Protein AF-V2X0F5-F1 (afdb_monomer)

Solvent-accessible surface area (backbone atoms only — not comparable to full-atom values): 14013 Å² total; per-residue (Å²): 132,89,82,79,80,84,74,60,67,65,62,55,52,53,53,52,52,51,52,51,51,52,56,51,52,52,54,48,54,54,48,59,67,66,72,70,66,72,75,84,68,57,81,61,41,66,62,51,49,65,71,45,62,64,47,48,68,58,19,68,78,31,63,41,94,57,65,81,76,71,72,79,54,55,86,42,42,48,35,38,31,36,35,25,38,98,89,42,72,75,34,66,30,32,37,33,31,48,40,90,85,67,45,42,37,34,33,31,42,78,34,52,39,22,37,43,53,72,66,52,46,51,53,52,52,46,54,47,36,54,57,52,67,36,80,87,57,75,57,81,43,76,47,42,45,55,63,85,86,67,72,92,55,42,32,40,37,38,40,28,48,32,95,93,47,70,38,36,43,32,31,32,43,80,49,95,81,63,44,46,33,70,59,69,56,98,82,36,56,40,60,54,64,62,59,51,50,51,54,50,59,56,49,49,33,45,67,63,35,90,74,38,80,54,47,71,58,44,72,73,51,70,45,67,50,46,50,58,53,44,49,47,75,35,70,88,61,68,58,95,62,82,84,114

Radius of gyration: 25.1 Å; Cα contacts (8 Å, |Δi|>4): 325; chains: 1; bounding box: 66×39×86 Å

Structure (mmCIF, N/CA/C/O backbone):
data_AF-V2X0F5-F1
#
_entry.id   AF-V2X0F5-F1
#
loop_
_atom_site.group_PDB
_atom_site.id
_atom_site.type_symbol
_atom_site.label_atom_id
_atom_site.label_alt_id
_atom_site.label_comp_id
_atom_site.label_asym_id
_atom_site.label_entity_id
_atom_site.label_seq_id
_atom_site.pdbx_PDB_ins_code
_atom_site.Cartn_x
_atom_site.Cartn_y
_atom_site.Cartn_z
_atom_site.occupancy
_atom_site.B_iso_or_equiv
_atom_site.auth_seq_id
_atom_site.auth_comp_id
_atom_site.auth_asym_id
_atom_site.auth_atom_id
_atom_site.pdbx_PDB_model_num
ATOM 1 N N . MET A 1 1 ? -46.420 21.627 64.011 1.00 46.12 1 MET A N 1
ATOM 2 C CA . MET A 1 1 ? -46.185 20.184 63.782 1.00 46.12 1 MET A CA 1
ATOM 3 C C . MET A 1 1 ? -45.993 19.981 62.287 1.00 46.12 1 MET A C 1
ATOM 5 O O . MET A 1 1 ? -46.883 20.393 61.551 1.00 46.12 1 MET A O 1
ATOM 9 N N . PRO A 1 2 ? -44.844 19.470 61.815 1.00 45.41 2 PRO A N 1
ATOM 10 C CA . PRO A 1 2 ? -44.635 19.246 60.390 1.00 45.41 2 PRO A CA 1
ATOM 11 C C . PRO A 1 2 ? -45.434 18.020 59.933 1.00 45.41 2 PRO A C 1
ATOM 13 O O . PRO A 1 2 ? -45.355 16.952 60.538 1.00 45.41 2 PRO A O 1
ATOM 16 N N . VAL A 1 3 ? -46.230 18.199 58.881 1.00 53.19 3 VAL A N 1
ATOM 17 C CA . VAL A 1 3 ? -46.978 17.130 58.213 1.00 53.19 3 VAL A CA 1
ATOM 18 C C . VAL A 1 3 ? -46.015 16.432 57.261 1.00 53.19 3 VAL A C 1
ATOM 20 O O . VAL A 1 3 ? -45.546 17.042 56.303 1.00 53.19 3 VAL A O 1
ATOM 23 N N . ILE A 1 4 ? -45.687 15.173 57.544 1.00 55.38 4 ILE A N 1
ATOM 24 C CA . ILE A 1 4 ? -44.892 14.340 56.640 1.00 55.38 4 ILE A CA 1
ATOM 25 C C . ILE A 1 4 ? -45.843 13.829 55.547 1.00 55.38 4 ILE A C 1
ATOM 27 O O . ILE A 1 4 ? -46.823 13.158 55.878 1.00 55.38 4 ILE A O 1
ATOM 31 N N . PRO A 1 5 ? -45.614 14.147 54.262 1.00 63.03 5 PRO A N 1
ATOM 32 C CA . PRO A 1 5 ? -46.453 13.639 53.189 1.00 63.03 5 PRO A CA 1
ATOM 33 C C . PRO A 1 5 ? -46.241 12.130 53.025 1.00 63.03 5 PRO A C 1
ATOM 35 O O . PRO A 1 5 ? -45.111 11.648 52.949 1.00 63.03 5 PRO A O 1
ATOM 38 N N . ASN A 1 6 ? -47.349 11.389 52.957 1.00 64.00 6 ASN A N 1
ATOM 39 C CA . ASN A 1 6 ? -47.357 9.965 52.637 1.00 64.00 6 ASN A CA 1
ATOM 40 C C . ASN A 1 6 ? -46.815 9.770 51.214 1.00 64.00 6 ASN A C 1
ATOM 42 O O . ASN A 1 6 ? -47.509 10.028 50.230 1.00 64.00 6 ASN A O 1
ATOM 46 N N . LEU A 1 7 ? -45.563 9.326 51.104 1.00 59.78 7 LEU A N 1
ATOM 47 C CA . LEU A 1 7 ? -44.988 8.892 49.837 1.00 59.78 7 LEU A CA 1
ATOM 48 C C . LEU A 1 7 ? -45.723 7.639 49.361 1.00 59.78 7 LEU A C 1
ATOM 50 O O . LEU A 1 7 ? -45.783 6.632 50.064 1.00 59.78 7 LEU A O 1
ATOM 54 N N . ASN A 1 8 ? -46.290 7.718 48.157 1.00 76.38 8 ASN A N 1
ATOM 55 C CA . ASN A 1 8 ? -46.997 6.612 47.528 1.00 76.38 8 ASN A CA 1
ATOM 56 C C . ASN A 1 8 ? -46.014 5.444 47.292 1.00 76.38 8 ASN A C 1
ATOM 58 O O . ASN A 1 8 ? -45.093 5.587 46.479 1.00 76.38 8 ASN A O 1
ATOM 62 N N . PRO A 1 9 ? -46.200 4.286 47.952 1.00 73.56 9 PRO A N 1
ATOM 63 C CA . PRO A 1 9 ? -45.276 3.156 47.860 1.00 73.56 9 PRO A CA 1
ATOM 64 C C . PRO A 1 9 ? -45.148 2.604 46.433 1.00 73.56 9 PRO A C 1
ATOM 66 O O . PRO A 1 9 ? -44.119 2.023 46.092 1.00 73.56 9 PRO A O 1
ATOM 69 N N . GLN A 1 10 ? -46.139 2.836 45.563 1.00 73.50 10 GLN A N 1
ATOM 70 C CA . GLN A 1 10 ? -46.069 2.428 44.159 1.00 73.50 10 GLN A CA 1
ATOM 71 C C . GLN A 1 10 ? -45.020 3.226 43.372 1.00 73.50 10 GLN A C 1
ATOM 73 O O . GLN A 1 10 ? -44.272 2.639 42.595 1.00 73.50 10 GLN A O 1
ATOM 78 N N . LEU A 1 11 ? -44.895 4.539 43.610 1.00 70.94 11 LEU A N 1
ATOM 79 C CA . LEU A 1 11 ? -43.888 5.378 42.938 1.00 70.94 11 LEU A CA 1
ATOM 80 C C . LEU A 1 11 ? -42.460 4.976 43.329 1.00 70.94 11 LEU A C 1
ATOM 82 O O . LEU A 1 11 ? -41.559 4.997 42.491 1.00 70.94 11 LEU A O 1
ATOM 86 N N . PHE A 1 12 ? -42.268 4.543 44.577 1.00 72.50 12 PHE A N 1
ATOM 87 C CA . PHE A 1 12 ? -40.976 4.049 45.052 1.00 72.50 12 PHE A CA 1
ATOM 88 C C . PHE A 1 12 ? -40.578 2.737 44.358 1.00 72.50 12 PHE A C 1
ATOM 90 O O . PHE A 1 12 ? -39.423 2.564 43.970 1.00 72.50 12 PHE A O 1
ATOM 97 N N . LEU A 1 13 ? -41.543 1.838 44.135 1.00 73.50 13 LEU A N 1
ATOM 98 C CA . LEU A 1 13 ? -41.310 0.560 43.460 1.00 73.50 13 LEU A CA 1
ATOM 99 C C . LEU A 1 13 ? -40.921 0.746 41.980 1.00 73.50 13 LEU A C 1
ATOM 101 O O . LEU A 1 13 ? -39.993 0.095 41.501 1.00 73.50 13 LEU A O 1
ATOM 105 N N . PHE A 1 14 ? -41.584 1.665 41.267 1.00 71.25 14 PHE A N 1
ATOM 106 C CA . PHE A 1 14 ? -41.267 1.974 39.865 1.00 71.25 14 PHE A CA 1
ATOM 107 C C . PHE A 1 14 ? -39.883 2.611 39.695 1.00 71.25 14 PHE A C 1
ATOM 109 O O . PHE A 1 14 ? -39.157 2.265 38.757 1.00 71.25 14 PHE A O 1
ATOM 116 N N . ALA A 1 15 ? -39.487 3.501 40.610 1.00 70.81 15 ALA A N 1
ATOM 117 C CA . ALA A 1 15 ? -38.152 4.093 40.599 1.00 70.81 15 ALA A CA 1
ATOM 118 C C . ALA A 1 15 ? -37.065 3.027 40.819 1.00 70.81 15 ALA A C 1
ATOM 120 O O . ALA A 1 15 ? -36.072 2.998 40.092 1.00 70.81 15 ALA A O 1
ATOM 121 N N . LEU A 1 16 ? -37.284 2.097 41.756 1.00 72.31 16 LEU A N 1
ATOM 122 C CA . LEU A 1 16 ? -36.335 1.021 42.049 1.00 72.31 16 LEU A CA 1
ATOM 123 C C . LEU A 1 16 ? -36.177 0.044 40.869 1.00 72.31 16 LEU A C 1
ATOM 125 O O . LEU A 1 16 ? -35.058 -0.328 40.518 1.00 72.31 16 LEU A O 1
ATOM 129 N N . LEU A 1 17 ? -37.286 -0.334 40.221 1.00 71.75 17 LEU A N 1
ATOM 130 C CA . LEU A 1 17 ? -37.271 -1.203 39.038 1.00 71.75 17 LEU A CA 1
ATOM 131 C C . LEU A 1 17 ? -36.574 -0.542 37.841 1.00 71.75 17 LEU A C 1
ATOM 133 O O . LEU A 1 17 ? -35.832 -1.213 37.128 1.00 71.75 17 LEU A O 1
ATOM 137 N N . SER A 1 18 ? -36.748 0.770 37.652 1.00 64.12 18 SER A N 1
ATOM 138 C CA . SER A 1 18 ? -36.079 1.523 36.580 1.00 64.12 18 SER A CA 1
ATOM 139 C C . SER A 1 18 ? -34.564 1.608 36.794 1.00 64.12 18 SER A C 1
ATOM 141 O O . SER A 1 18 ? -33.797 1.432 35.850 1.00 64.12 18 SER A O 1
ATOM 143 N N . ILE A 1 19 ? -34.124 1.803 38.043 1.00 70.06 19 ILE A N 1
ATOM 144 C CA . ILE A 1 19 ? -32.701 1.803 38.413 1.00 70.06 19 ILE A CA 1
ATOM 145 C C . ILE A 1 19 ? -32.085 0.413 38.191 1.00 70.06 19 ILE A C 1
ATOM 147 O O . ILE A 1 19 ? -31.011 0.308 37.604 1.00 70.06 19 ILE A O 1
ATOM 151 N N . LEU A 1 20 ? -32.776 -0.661 38.588 1.00 65.81 20 LEU A N 1
ATOM 152 C CA . LEU A 1 20 ? -32.316 -2.038 38.365 1.00 65.81 20 LEU A CA 1
ATOM 153 C C . LEU A 1 20 ? -32.272 -2.410 36.876 1.00 65.81 20 LEU A C 1
ATOM 155 O O . LEU A 1 20 ? -31.335 -3.084 36.451 1.00 65.81 20 LEU A O 1
ATOM 159 N N . ALA A 1 21 ? -33.239 -1.957 36.073 1.00 63.78 21 ALA A N 1
ATOM 160 C CA . ALA A 1 21 ? -33.232 -2.157 34.625 1.00 63.78 21 ALA A CA 1
ATOM 161 C C . ALA A 1 21 ? -32.064 -1.414 33.958 1.00 63.78 21 ALA A C 1
ATOM 163 O O . ALA A 1 21 ? -31.363 -2.009 33.145 1.00 63.78 21 ALA A O 1
ATOM 164 N N . ALA A 1 22 ? -31.798 -0.164 34.353 1.00 60.97 22 ALA A N 1
ATOM 165 C CA . ALA A 1 22 ? -30.659 0.609 33.859 1.00 60.97 22 ALA A CA 1
ATOM 166 C C . ALA A 1 22 ? -29.312 -0.032 34.245 1.00 60.97 22 ALA A C 1
ATOM 168 O O . ALA A 1 22 ? -28.440 -0.167 33.392 1.00 60.97 22 ALA A O 1
ATOM 169 N N . LEU A 1 23 ? -29.175 -0.505 35.491 1.00 57.62 23 LEU A N 1
ATOM 170 C CA . LEU A 1 23 ? -27.986 -1.222 35.974 1.00 57.62 23 LEU A CA 1
ATOM 171 C C . LEU A 1 23 ? -27.757 -2.550 35.241 1.00 57.62 23 LEU A C 1
ATOM 173 O O . LEU A 1 23 ? -26.619 -2.900 34.954 1.00 57.62 23 LEU A O 1
ATOM 177 N N . ARG A 1 24 ? -28.820 -3.293 34.908 1.00 57.03 24 ARG A N 1
ATOM 178 C CA . ARG A 1 24 ? -28.708 -4.514 34.091 1.00 57.03 24 ARG A CA 1
ATOM 179 C C . ARG A 1 24 ? -28.329 -4.188 32.646 1.00 57.03 24 ARG A C 1
ATOM 181 O O . ARG A 1 24 ? -27.545 -4.924 32.057 1.00 57.03 24 ARG A O 1
ATOM 188 N N . PHE A 1 25 ? -28.851 -3.098 32.084 1.00 53.53 25 PHE A N 1
ATOM 189 C CA . PHE A 1 25 ? -28.573 -2.703 30.703 1.00 53.53 25 PHE A CA 1
ATOM 190 C C . PHE A 1 25 ? -27.117 -2.257 30.509 1.00 53.53 25 PHE A C 1
ATOM 192 O O . PHE A 1 25 ? -26.492 -2.643 29.523 1.00 53.53 25 PHE A O 1
ATOM 199 N N . THR A 1 26 ? -26.540 -1.519 31.464 1.00 52.56 26 THR A N 1
ATOM 200 C CA . THR A 1 26 ? -25.122 -1.121 31.409 1.00 52.56 26 THR A CA 1
ATOM 201 C C . THR A 1 26 ? -24.182 -2.311 31.593 1.00 52.56 26 THR A C 1
ATOM 203 O O . THR A 1 26 ? -23.232 -2.456 30.828 1.00 52.56 26 THR A O 1
ATOM 206 N N . GLN A 1 27 ? -24.486 -3.223 32.524 1.00 51.31 27 GLN A N 1
ATOM 207 C CA . GLN A 1 27 ? -23.661 -4.411 32.771 1.00 51.31 27 GLN A CA 1
ATOM 208 C C . GLN A 1 27 ? -23.641 -5.377 31.576 1.00 51.31 27 GLN A C 1
ATOM 210 O O . GLN A 1 27 ? -22.617 -5.991 31.285 1.00 51.31 27 GLN A O 1
ATOM 215 N N . ILE A 1 28 ? -24.763 -5.495 30.856 1.00 52.09 28 ILE A N 1
ATOM 216 C CA . ILE A 1 28 ? -24.852 -6.304 29.634 1.00 52.09 28 ILE A CA 1
ATOM 217 C C . ILE A 1 28 ? -24.075 -5.632 28.492 1.00 52.09 28 ILE A C 1
ATOM 219 O O . ILE A 1 28 ? -23.376 -6.322 27.759 1.00 52.09 28 ILE A O 1
ATOM 223 N N . HIS A 1 29 ? -24.115 -4.303 28.361 1.00 48.84 29 HIS A N 1
ATOM 224 C CA . HIS A 1 29 ? -23.377 -3.601 27.307 1.00 48.84 29 HIS A CA 1
ATOM 225 C C . HIS A 1 29 ? -21.851 -3.638 27.515 1.00 48.84 29 HIS A C 1
ATOM 227 O O . HIS A 1 29 ? -21.102 -3.750 26.544 1.00 48.84 29 HIS A O 1
ATOM 233 N N . GLU A 1 30 ? -21.385 -3.605 28.768 1.00 49.69 30 GLU A N 1
ATOM 234 C CA . GLU A 1 30 ? -19.966 -3.801 29.096 1.00 49.69 30 GLU A CA 1
ATOM 235 C C . GLU A 1 30 ? -19.525 -5.253 28.882 1.00 49.69 30 GLU A C 1
ATOM 237 O O . GLU A 1 30 ? -18.456 -5.487 28.316 1.00 49.69 30 GLU A O 1
ATOM 242 N N . ALA A 1 31 ? -20.366 -6.231 29.240 1.00 48.12 31 ALA A N 1
ATOM 243 C CA . ALA A 1 31 ? -20.082 -7.645 29.008 1.00 48.12 31 ALA A CA 1
ATOM 244 C C . ALA A 1 31 ? -20.045 -7.989 27.506 1.00 48.12 31 ALA A C 1
ATOM 246 O O . ALA A 1 31 ? -19.100 -8.619 27.037 1.00 48.12 31 ALA A O 1
ATOM 247 N N . PHE A 1 32 ? -21.007 -7.531 26.700 1.00 48.41 32 PHE A N 1
ATOM 248 C CA . PHE A 1 32 ? -20.970 -7.775 25.251 1.00 48.41 32 PHE A CA 1
ATOM 249 C C . PHE A 1 32 ? -19.785 -7.081 24.562 1.00 48.41 32 PHE A C 1
ATOM 251 O O . PHE A 1 32 ? -19.259 -7.618 23.589 1.00 48.41 32 PHE A O 1
ATOM 258 N N . GLY A 1 33 ? -19.315 -5.945 25.090 1.00 46.38 33 GLY A N 1
ATOM 259 C CA . GLY A 1 33 ? -18.101 -5.282 24.607 1.00 46.38 33 GLY A CA 1
ATOM 260 C C . GLY A 1 33 ? -16.802 -6.030 24.933 1.00 46.38 33 GLY A C 1
ATOM 261 O O . GLY A 1 33 ? -15.846 -5.932 24.172 1.00 46.38 33 GLY A O 1
ATOM 262 N N . THR A 1 34 ? -16.761 -6.803 26.024 1.00 46.53 34 THR A N 1
ATOM 263 C CA . THR A 1 34 ? -15.553 -7.535 26.457 1.00 46.53 34 THR A CA 1
ATOM 264 C C . THR A 1 34 ? -15.488 -8.982 25.968 1.00 46.53 34 THR A C 1
ATOM 266 O O . THR A 1 34 ? -14.388 -9.506 25.817 1.00 46.53 34 THR A O 1
ATOM 269 N N . TYR A 1 35 ? -16.621 -9.632 25.681 1.00 45.69 35 TYR A N 1
ATOM 270 C CA . TYR A 1 35 ? -16.643 -11.067 25.353 1.00 45.69 35 TYR A CA 1
ATOM 271 C C . TYR A 1 35 ? -16.718 -11.414 23.857 1.00 45.69 35 TYR A C 1
ATOM 273 O O . TYR A 1 35 ? -16.644 -12.597 23.535 1.00 45.69 35 TYR A O 1
ATOM 281 N N . PHE A 1 36 ? -16.837 -10.446 22.936 1.00 45.16 36 PHE A N 1
ATOM 282 C CA . PHE A 1 36 ? -16.972 -10.751 21.496 1.00 45.16 36 PHE A CA 1
ATOM 283 C C . PHE A 1 36 ? -15.812 -10.312 20.597 1.00 45.16 36 PHE A C 1
ATOM 285 O O . PHE A 1 36 ? -15.845 -10.553 19.394 1.00 45.16 36 PHE A O 1
ATOM 292 N N . LEU A 1 37 ? -14.750 -9.744 21.162 1.00 43.75 37 LEU A N 1
ATOM 293 C CA . LEU A 1 37 ? -13.499 -9.526 20.439 1.00 43.75 37 LEU A CA 1
ATOM 294 C C . LEU A 1 37 ? -12.426 -10.408 21.059 1.00 43.75 37 LEU A C 1
ATOM 296 O O . LEU A 1 37 ? -11.413 -9.934 21.564 1.00 43.75 37 LEU A O 1
ATOM 300 N N . SER A 1 38 ? -12.655 -11.724 21.018 1.00 40.84 38 SER A N 1
ATOM 301 C CA . SER A 1 38 ? -11.510 -12.616 20.898 1.00 40.84 38 SER A CA 1
ATOM 302 C C . SER A 1 38 ? -10.757 -12.140 19.668 1.00 40.84 38 SER A C 1
ATOM 304 O O . SER A 1 38 ? -11.270 -12.213 18.553 1.00 40.84 38 SER A O 1
ATOM 306 N N . THR A 1 39 ? -9.593 -11.557 19.925 1.00 49.62 39 THR A N 1
ATOM 307 C CA . THR A 1 39 ? -8.512 -11.335 18.986 1.00 49.62 39 THR A CA 1
ATOM 308 C C . THR A 1 39 ? -8.487 -12.487 17.990 1.00 49.62 39 THR A C 1
ATOM 310 O O . THR A 1 39 ? -7.928 -13.551 18.241 1.00 49.62 39 THR A O 1
ATOM 313 N N . LEU A 1 40 ? -9.098 -12.279 16.824 1.00 46.78 40 LEU A N 1
ATOM 314 C CA . LEU A 1 40 ? -8.796 -13.033 15.615 1.00 46.78 40 LEU A CA 1
ATOM 315 C C . LEU A 1 40 ? -7.410 -12.557 15.148 1.00 46.78 40 LEU A C 1
ATOM 317 O O . LEU A 1 40 ? -7.222 -12.019 14.062 1.00 46.78 40 LEU A O 1
ATOM 321 N N . GLU A 1 41 ? -6.428 -12.696 16.038 1.00 53.16 41 GLU A N 1
ATOM 322 C CA . GLU A 1 41 ? -5.015 -12.628 15.733 1.00 53.16 41 GLU A CA 1
ATOM 323 C C . GLU A 1 41 ? -4.745 -13.877 14.918 1.00 53.16 41 GLU A C 1
ATOM 325 O O . GLU A 1 41 ? -4.636 -14.983 15.441 1.00 53.16 41 GLU A O 1
ATOM 330 N N . LEU A 1 42 ? -4.735 -13.723 13.598 1.00 52.84 42 LEU A N 1
ATOM 331 C CA . LEU A 1 42 ? -4.257 -14.769 12.719 1.00 52.84 42 LEU A CA 1
ATOM 332 C C . LEU A 1 42 ? -2.778 -14.993 13.081 1.00 52.84 42 LEU A C 1
ATOM 334 O O . LEU A 1 42 ? -1.959 -14.139 12.733 1.00 52.84 42 LEU A O 1
ATOM 338 N N . PRO A 1 43 ? -2.378 -16.136 13.682 1.00 50.59 43 PRO A N 1
ATOM 339 C CA . PRO A 1 43 ? -0.969 -16.412 14.000 1.00 50.59 43 PRO A CA 1
ATOM 340 C C . PRO A 1 43 ? -0.069 -16.405 12.750 1.00 50.59 43 PRO A C 1
ATOM 342 O O . PRO A 1 43 ? 1.154 -16.370 12.834 1.00 50.59 43 PRO A O 1
ATOM 345 N N . ARG A 1 44 ? -0.684 -16.403 11.562 1.00 55.22 44 ARG A N 1
ATOM 346 C CA . ARG A 1 44 ? -0.045 -16.257 10.258 1.00 55.22 44 ARG A CA 1
ATOM 347 C C . ARG A 1 44 ? 0.592 -14.879 10.034 1.00 55.22 44 ARG A C 1
ATOM 349 O O . ARG A 1 44 ? 1.608 -14.821 9.348 1.00 55.22 44 ARG A O 1
ATOM 356 N N . SER A 1 45 ? 0.022 -13.795 10.572 1.00 58.88 45 SER A N 1
ATOM 357 C CA . SER A 1 45 ? 0.408 -12.422 10.192 1.00 58.88 45 SER A CA 1
ATOM 358 C C . SER A 1 45 ? 1.840 -12.080 10.602 1.00 58.88 45 SER A C 1
ATOM 360 O O . SER A 1 45 ? 2.647 -11.711 9.751 1.00 58.88 45 SER A O 1
ATOM 362 N N . ALA A 1 46 ? 2.200 -12.310 11.868 1.00 62.47 46 ALA A N 1
ATOM 363 C CA . ALA A 1 46 ? 3.509 -11.929 12.398 1.00 62.47 46 ALA A CA 1
ATOM 364 C C . ALA A 1 46 ? 4.678 -12.647 11.691 1.00 62.47 46 ALA A C 1
ATOM 366 O O . ALA A 1 46 ? 5.694 -12.034 11.356 1.00 62.47 46 ALA A O 1
ATOM 367 N N . THR A 1 47 ? 4.537 -13.948 11.402 1.00 66.75 47 THR A N 1
ATOM 368 C CA . THR A 1 47 ? 5.571 -14.718 10.686 1.00 66.75 47 THR A CA 1
ATOM 369 C C . THR A 1 47 ? 5.678 -14.311 9.212 1.00 66.75 47 THR A C 1
ATOM 371 O O . THR A 1 47 ? 6.786 -14.217 8.681 1.00 66.75 47 THR A O 1
ATOM 374 N N . LEU A 1 48 ? 4.546 -14.033 8.551 1.00 72.44 48 LEU A N 1
ATOM 375 C CA . LEU A 1 48 ? 4.531 -13.539 7.170 1.00 72.44 48 LEU A CA 1
ATOM 376 C C . LEU A 1 48 ? 5.190 -12.158 7.072 1.00 72.44 48 LEU A C 1
ATOM 378 O O . LEU A 1 48 ? 6.099 -11.981 6.258 1.00 72.44 48 LEU A O 1
ATOM 382 N N . SER A 1 49 ? 4.790 -11.229 7.947 1.00 71.75 49 SER A N 1
ATOM 383 C CA . SER A 1 49 ? 5.315 -9.862 8.033 1.00 71.75 49 SER A CA 1
ATOM 384 C C . SER A 1 49 ? 6.831 -9.860 8.240 1.00 71.75 49 SER A C 1
ATOM 386 O O . SER A 1 49 ? 7.561 -9.231 7.474 1.00 71.75 49 SER A O 1
ATOM 388 N N . GLY A 1 50 ? 7.342 -10.671 9.174 1.00 79.50 50 GLY A N 1
ATOM 389 C CA . GLY A 1 50 ? 8.783 -10.798 9.414 1.00 79.50 50 GLY A CA 1
ATOM 390 C C . GLY A 1 50 ? 9.580 -11.265 8.189 1.00 79.50 50 GLY A C 1
ATOM 391 O O . GLY A 1 50 ? 10.672 -10.761 7.942 1.00 79.50 50 GLY A O 1
ATOM 392 N N . SER A 1 51 ? 9.031 -12.187 7.393 1.00 86.69 51 SER A N 1
ATOM 393 C CA . SER A 1 51 ? 9.701 -12.692 6.184 1.00 86.69 51 SER A CA 1
ATOM 394 C C . SER A 1 51 ? 9.665 -11.726 4.994 1.00 86.69 51 SER A C 1
ATOM 396 O O . SER A 1 51 ? 10.525 -11.814 4.118 1.00 86.69 51 SER A O 1
ATOM 398 N N . LEU A 1 52 ? 8.673 -10.831 4.963 1.00 94.19 52 LEU A N 1
ATOM 399 C CA . LEU A 1 52 ? 8.482 -9.840 3.908 1.00 94.19 52 LEU A CA 1
ATOM 400 C C . LEU A 1 52 ? 9.321 -8.583 4.115 1.00 94.19 52 LEU A C 1
ATOM 402 O O . LEU A 1 52 ? 9.651 -7.935 3.128 1.00 94.19 52 LEU A O 1
ATOM 406 N N . ARG A 1 53 ? 9.704 -8.255 5.354 1.00 94.94 53 ARG A N 1
ATOM 407 C CA . ARG A 1 53 ? 10.517 -7.065 5.643 1.00 94.94 53 ARG A CA 1
ATOM 408 C C . ARG A 1 53 ? 11.762 -6.970 4.752 1.00 94.94 53 ARG A C 1
ATOM 410 O O . ARG A 1 53 ? 12.442 -7.970 4.479 1.00 94.94 53 ARG A O 1
ATOM 417 N N . GLY A 1 54 ? 12.054 -5.759 4.290 1.00 96.06 54 GLY A N 1
ATOM 418 C CA . GLY A 1 54 ? 13.150 -5.460 3.367 1.00 96.06 54 GLY A CA 1
ATOM 419 C C . GLY A 1 54 ? 12.920 -5.980 1.946 1.00 96.06 54 GLY A C 1
ATOM 420 O O . GLY A 1 54 ? 13.890 -6.210 1.215 1.00 96.06 54 GLY A O 1
ATOM 421 N N . TRP A 1 55 ? 11.667 -6.236 1.550 1.00 97.56 55 TRP A N 1
ATOM 422 C CA . TRP A 1 55 ? 11.343 -6.637 0.177 1.00 97.56 55 TRP A CA 1
ATOM 423 C C . TRP A 1 55 ? 11.741 -5.539 -0.805 1.00 97.56 55 TRP A C 1
ATOM 425 O O . TRP A 1 55 ? 12.214 -5.850 -1.900 1.00 97.56 55 TRP A O 1
ATOM 435 N N . HIS A 1 56 ? 11.598 -4.269 -0.411 1.00 97.50 56 HIS A N 1
ATOM 436 C CA . HIS A 1 56 ? 11.920 -3.141 -1.279 1.00 97.50 56 HIS A CA 1
ATOM 437 C C . HIS A 1 56 ? 13.421 -3.078 -1.546 1.00 97.50 56 HIS A C 1
ATOM 439 O O . HIS A 1 56 ? 13.828 -3.073 -2.706 1.00 97.50 56 HIS A O 1
ATOM 445 N N . THR A 1 57 ? 14.254 -3.195 -0.506 1.00 97.12 57 THR A N 1
ATOM 446 C CA . THR A 1 57 ? 15.718 -3.272 -0.645 1.00 97.12 57 THR A CA 1
ATOM 447 C C . THR A 1 57 ? 16.154 -4.398 -1.587 1.00 97.12 57 THR A C 1
ATOM 449 O O . THR A 1 57 ? 17.047 -4.211 -2.415 1.00 97.12 57 THR A O 1
ATOM 452 N N . ARG A 1 58 ? 15.507 -5.570 -1.504 1.00 97.38 58 ARG A N 1
ATOM 453 C CA . ARG A 1 58 ? 15.768 -6.683 -2.432 1.00 97.38 58 ARG A CA 1
ATOM 454 C C . ARG A 1 58 ? 15.354 -6.334 -3.864 1.00 97.38 58 ARG A C 1
ATOM 456 O O . ARG A 1 58 ? 16.124 -6.590 -4.787 1.00 97.38 58 ARG A O 1
ATOM 463 N N . ALA A 1 59 ? 14.183 -5.726 -4.052 1.00 97.56 59 ALA A N 1
ATOM 464 C CA . ALA A 1 59 ? 13.682 -5.315 -5.364 1.00 97.56 59 ALA A CA 1
ATOM 465 C C . ALA A 1 59 ? 14.550 -4.225 -6.022 1.00 97.56 59 ALA A C 1
ATOM 467 O O . ALA A 1 59 ? 14.711 -4.235 -7.240 1.00 97.56 59 ALA A O 1
ATOM 468 N N . LEU A 1 60 ? 15.178 -3.334 -5.243 1.00 96.56 60 LEU A N 1
ATOM 469 C CA . LEU A 1 60 ? 16.104 -2.313 -5.761 1.00 96.56 60 LEU A CA 1
ATOM 470 C C . LEU A 1 60 ? 17.301 -2.907 -6.513 1.00 96.56 60 LEU A C 1
ATOM 472 O O . LEU A 1 60 ? 17.837 -2.268 -7.415 1.00 96.56 60 LEU A O 1
ATOM 476 N N . SER A 1 61 ? 17.700 -4.136 -6.178 1.00 96.69 61 SER A N 1
ATOM 477 C CA . SER A 1 61 ? 18.780 -4.847 -6.876 1.00 96.69 61 SER A CA 1
ATOM 478 C C . SER A 1 61 ? 18.340 -5.450 -8.218 1.00 96.69 61 SER A C 1
ATOM 480 O O . SER A 1 61 ? 19.158 -6.047 -8.914 1.00 96.69 61 SER A O 1
ATOM 482 N N . ASN A 1 62 ? 17.060 -5.323 -8.578 1.00 96.75 62 ASN A N 1
ATOM 483 C CA . ASN A 1 62 ? 16.461 -5.938 -9.757 1.00 96.75 62 ASN A CA 1
ATOM 484 C C . ASN A 1 62 ? 15.574 -4.934 -10.523 1.00 96.75 62 ASN A C 1
ATOM 486 O O . ASN A 1 62 ? 14.344 -5.063 -10.530 1.00 96.75 62 ASN A O 1
ATOM 490 N N . PRO A 1 63 ? 16.170 -3.894 -11.138 1.00 96.06 63 PRO A N 1
ATOM 491 C CA . PRO A 1 63 ? 15.421 -2.920 -11.919 1.00 96.06 63 PRO A CA 1
ATOM 492 C C . PRO A 1 63 ? 14.761 -3.579 -13.131 1.00 96.06 63 PRO A C 1
ATOM 494 O O . PRO A 1 63 ? 15.300 -4.503 -13.742 1.00 96.06 63 PRO A O 1
ATOM 497 N N . TYR A 1 64 ? 13.590 -3.076 -13.505 1.00 94.00 64 TYR A N 1
ATOM 498 C CA . TYR A 1 64 ? 12.894 -3.540 -14.693 1.00 94.00 64 TYR A CA 1
ATOM 499 C C . TYR A 1 64 ? 13.678 -3.138 -15.960 1.00 94.00 64 TYR A C 1
ATOM 501 O O . TYR A 1 64 ? 14.032 -1.963 -16.085 1.00 94.00 64 TYR A O 1
ATOM 509 N N . PRO A 1 65 ? 13.944 -4.059 -16.912 1.00 89.38 65 PRO A N 1
ATOM 510 C CA . PRO A 1 65 ? 14.834 -3.789 -18.050 1.00 89.38 65 PRO A CA 1
ATOM 511 C C . PRO A 1 65 ? 14.408 -2.603 -18.924 1.00 89.38 65 PRO A C 1
ATOM 513 O O . PRO A 1 65 ? 15.252 -1.862 -19.423 1.00 89.38 65 PRO A O 1
ATOM 516 N N . HIS A 1 66 ? 13.096 -2.414 -19.086 1.00 87.94 66 HIS A N 1
ATOM 517 C CA . HIS A 1 66 ? 12.511 -1.380 -19.936 1.00 87.94 66 HIS A CA 1
ATOM 518 C C . HIS A 1 66 ? 11.400 -0.632 -19.185 1.00 87.94 66 HIS A C 1
ATOM 520 O O . HIS A 1 66 ? 10.223 -0.951 -19.342 1.00 87.94 66 HIS A O 1
ATOM 526 N N . PRO A 1 67 ? 11.731 0.345 -18.320 1.00 84.38 67 PRO A N 1
ATOM 527 C CA . PRO A 1 67 ? 10.786 0.935 -17.362 1.00 84.38 67 PRO A CA 1
ATOM 528 C C . PRO A 1 67 ? 9.616 1.705 -17.998 1.00 84.38 67 PRO A C 1
ATOM 530 O O . PRO A 1 67 ? 8.748 2.177 -17.274 1.00 84.38 67 PRO A O 1
ATOM 533 N N . ASN A 1 68 ? 9.572 1.835 -19.326 1.00 82.94 68 ASN A N 1
ATOM 534 C CA . ASN A 1 68 ? 8.482 2.475 -20.061 1.00 82.94 68 ASN A CA 1
ATOM 535 C C . ASN A 1 68 ? 7.672 1.493 -20.930 1.00 82.94 68 ASN A C 1
ATOM 537 O O . ASN A 1 68 ? 6.672 1.905 -21.509 1.00 82.94 68 ASN A O 1
ATOM 541 N N . ASP A 1 69 ? 8.062 0.214 -20.997 1.00 85.00 69 ASP A N 1
ATOM 542 C CA . ASP A 1 69 ? 7.547 -0.740 -21.996 1.00 85.00 69 ASP A CA 1
ATOM 543 C C . ASP A 1 69 ? 6.518 -1.724 -21.414 1.00 85.00 69 ASP A C 1
ATOM 545 O O . ASP A 1 69 ? 6.256 -2.784 -21.981 1.00 85.00 69 ASP A O 1
ATOM 549 N N . PHE A 1 70 ? 5.903 -1.386 -20.281 1.00 83.31 70 PHE A N 1
ATOM 550 C CA . PHE A 1 70 ? 4.805 -2.172 -19.727 1.00 83.31 70 PHE A CA 1
ATOM 551 C C . PHE A 1 70 ? 3.458 -1.566 -20.133 1.00 83.31 70 PHE A C 1
ATOM 553 O O . PHE A 1 70 ? 3.238 -0.357 -20.054 1.00 83.31 70 PHE A O 1
ATOM 560 N N . THR A 1 71 ? 2.526 -2.423 -20.546 1.00 84.38 71 THR A N 1
ATOM 561 C CA . THR A 1 71 ? 1.118 -2.045 -20.703 1.00 84.38 71 THR A CA 1
ATOM 562 C C . THR A 1 71 ? 0.384 -2.430 -19.434 1.00 84.38 71 THR A C 1
ATOM 564 O O . THR A 1 71 ? 0.492 -3.571 -18.987 1.00 84.38 71 THR A O 1
ATOM 567 N N . LEU A 1 72 ? -0.344 -1.482 -18.854 1.00 88.25 72 LEU A N 1
ATOM 568 C CA . LEU A 1 72 ? -1.071 -1.686 -17.611 1.00 88.25 72 LEU A CA 1
ATOM 569 C C . LEU A 1 72 ? -2.570 -1.573 -17.868 1.00 88.25 72 LEU A C 1
ATOM 571 O O . LEU A 1 72 ? -3.022 -0.626 -18.509 1.00 88.25 72 LEU A O 1
ATOM 575 N N . SER A 1 73 ? -3.347 -2.514 -17.343 1.00 87.06 73 SER A N 1
ATOM 576 C CA . SER A 1 73 ? -4.775 -2.338 -17.104 1.00 87.06 73 SER A CA 1
ATOM 577 C C . SER A 1 73 ? -5.028 -2.165 -15.613 1.00 87.06 73 SER A C 1
ATOM 579 O O . SER A 1 73 ? -4.316 -2.718 -14.774 1.00 87.06 73 SER A O 1
ATOM 581 N N . ARG A 1 74 ? -6.112 -1.472 -15.258 1.00 86.00 74 ARG A N 1
ATOM 582 C CA . ARG A 1 74 ? -6.580 -1.379 -13.866 1.00 86.00 74 ARG A CA 1
ATOM 583 C C . ARG A 1 74 ? -6.742 -2.757 -13.221 1.00 86.00 74 ARG A C 1
ATOM 585 O O . ARG A 1 74 ? -6.478 -2.925 -12.036 1.00 86.00 74 ARG A O 1
ATOM 592 N N . ASN A 1 75 ? -7.164 -3.743 -14.012 1.00 87.06 75 ASN A N 1
ATOM 593 C CA . ASN A 1 75 ? -7.389 -5.110 -13.548 1.00 87.06 75 ASN A CA 1
ATOM 594 C C . ASN A 1 75 ? -6.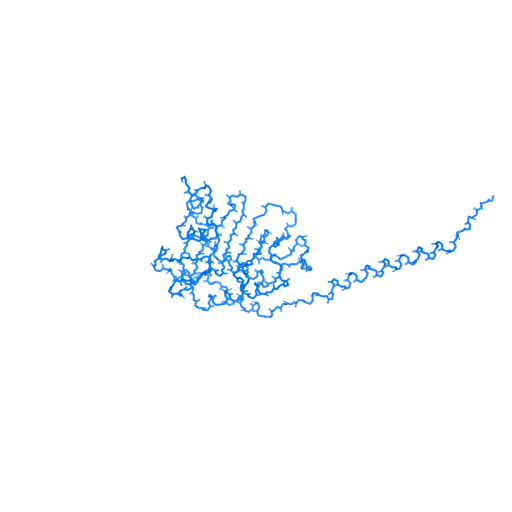092 -5.885 -13.280 1.00 87.06 75 ASN A C 1
ATOM 596 O O . ASN A 1 75 ? -6.149 -6.908 -12.595 1.00 87.06 75 ASN A O 1
ATOM 600 N N . ASP A 1 76 ? -4.948 -5.420 -13.777 1.00 89.88 76 ASP A N 1
ATOM 601 C CA . ASP A 1 76 ? -3.652 -6.073 -13.565 1.00 89.88 76 ASP A CA 1
ATOM 602 C C . ASP A 1 76 ? -3.031 -5.690 -12.218 1.00 89.88 76 ASP A C 1
ATOM 604 O O . ASP A 1 76 ? -2.122 -6.367 -11.738 1.00 89.88 76 ASP A O 1
ATOM 608 N N . ILE A 1 77 ? -3.545 -4.629 -11.591 1.00 94.50 77 ILE A N 1
ATOM 609 C CA . ILE A 1 77 ? -2.994 -4.063 -10.366 1.00 94.50 77 ILE A CA 1
ATOM 610 C C . ILE A 1 77 ? -3.605 -4.754 -9.154 1.00 94.50 77 ILE A C 1
ATOM 612 O O . ILE A 1 77 ? -4.814 -4.715 -8.925 1.00 94.50 77 ILE A O 1
ATOM 616 N N . ASP A 1 78 ? -2.746 -5.398 -8.371 1.00 96.88 78 ASP A N 1
ATOM 617 C CA . ASP A 1 78 ? -3.136 -6.109 -7.159 1.00 96.88 78 ASP A CA 1
ATOM 618 C C . ASP A 1 78 ? -3.199 -5.166 -5.956 1.00 96.88 78 ASP A C 1
ATOM 620 O O . ASP A 1 78 ? -4.091 -5.291 -5.113 1.00 96.88 78 ASP A O 1
ATOM 624 N N . ILE A 1 79 ? -2.255 -4.220 -5.882 1.00 97.88 79 ILE A N 1
ATOM 625 C CA . ILE A 1 79 ? -2.150 -3.226 -4.811 1.00 97.88 79 ILE A CA 1
ATOM 626 C C . ILE A 1 79 ? -1.794 -1.879 -5.430 1.00 97.88 79 ILE A C 1
ATOM 628 O O . ILE A 1 79 ? -0.846 -1.780 -6.204 1.00 97.88 79 ILE A O 1
ATOM 632 N N . PHE A 1 80 ? -2.509 -0.833 -5.040 1.00 96.50 80 PHE A N 1
ATOM 633 C CA . PHE A 1 80 ? -2.162 0.552 -5.335 1.00 96.50 80 PHE A CA 1
ATOM 634 C C . PHE A 1 80 ? -2.300 1.379 -4.064 1.00 96.50 80 PHE A C 1
ATOM 636 O O . PHE A 1 80 ? -3.274 1.208 -3.333 1.00 96.50 80 PHE A O 1
ATOM 643 N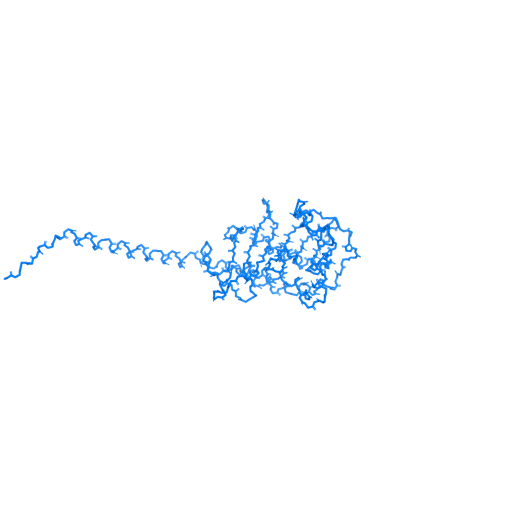 N . SER A 1 81 ? -1.348 2.259 -3.773 1.00 95.88 81 SER A N 1
ATOM 644 C CA . SER A 1 81 ? -1.454 3.147 -2.622 1.00 95.88 81 SER A CA 1
ATOM 645 C C . SER A 1 81 ? -1.047 4.577 -2.920 1.00 95.88 81 SER A C 1
ATOM 647 O O . SER A 1 81 ? -0.169 4.873 -3.739 1.00 95.88 81 SER A O 1
ATOM 649 N N . THR A 1 82 ? -1.730 5.475 -2.223 1.00 94.50 82 THR A N 1
ATOM 650 C CA . THR A 1 82 ? -1.577 6.915 -2.341 1.00 94.50 82 THR A CA 1
ATOM 651 C C . THR A 1 82 ? -1.506 7.545 -0.961 1.00 94.50 82 THR A C 1
ATOM 653 O O . THR A 1 82 ? -1.979 6.990 0.032 1.00 94.50 82 THR A O 1
ATOM 656 N N . ARG A 1 83 ? -0.932 8.740 -0.912 1.00 92.44 83 ARG A N 1
ATOM 657 C CA . ARG A 1 83 ? -0.785 9.555 0.281 1.00 92.44 83 ARG A CA 1
ATOM 658 C C . ARG A 1 83 ? -1.265 10.965 -0.012 1.00 92.44 83 ARG A C 1
ATOM 660 O O . ARG A 1 83 ? -0.773 11.630 -0.916 1.00 92.44 83 ARG A O 1
ATOM 667 N N . SER A 1 84 ? -2.209 11.430 0.783 1.00 91.12 84 SER A N 1
ATOM 668 C CA . SER A 1 84 ? -2.748 12.777 0.764 1.00 91.12 84 SER A CA 1
ATOM 669 C C . SER A 1 84 ? -2.216 13.558 1.961 1.00 91.12 84 SER A C 1
ATOM 671 O O . SER A 1 84 ? -2.175 13.077 3.092 1.00 91.12 84 SER A O 1
ATOM 673 N N . SER A 1 85 ? -1.771 14.778 1.721 1.00 89.31 85 SER A N 1
ATOM 674 C CA . SER A 1 85 ? -1.249 15.703 2.718 1.00 89.31 85 SER A CA 1
ATOM 675 C C . SER A 1 85 ? -1.620 17.128 2.317 1.00 89.31 85 SER A C 1
ATOM 677 O O . SER A 1 85 ? -2.075 17.371 1.201 1.00 89.31 85 SER A O 1
ATOM 679 N N . MET A 1 86 ? -1.364 18.099 3.193 1.00 83.31 86 MET A N 1
ATOM 680 C CA . MET A 1 86 ? -1.582 19.513 2.861 1.00 83.31 86 MET A CA 1
ATOM 681 C C . MET A 1 86 ? -0.746 20.000 1.665 1.00 83.31 86 MET A C 1
ATOM 683 O O . MET A 1 86 ? -1.092 20.996 1.038 1.00 83.31 86 MET A O 1
ATOM 687 N N . VAL A 1 87 ? 0.375 19.334 1.376 1.00 81.12 87 VAL A N 1
ATOM 688 C CA . VAL A 1 87 ? 1.353 19.756 0.362 1.00 81.12 87 VAL A CA 1
ATOM 689 C C . VAL A 1 87 ? 1.156 19.003 -0.959 1.00 81.12 87 VAL A C 1
ATOM 691 O O . VAL A 1 87 ? 1.349 19.581 -2.029 1.00 81.12 87 VAL A O 1
ATOM 694 N N . ASP A 1 88 ? 0.752 17.737 -0.887 1.00 80.94 88 ASP A N 1
ATOM 695 C CA . ASP A 1 88 ? 0.453 16.871 -2.029 1.00 80.94 88 ASP A CA 1
ATOM 696 C C . ASP A 1 88 ? -0.828 16.093 -1.721 1.00 80.94 88 ASP A C 1
ATOM 698 O O . ASP A 1 88 ? -0.834 15.251 -0.820 1.00 80.94 88 ASP A O 1
ATOM 702 N N . SER A 1 89 ? -1.918 16.405 -2.425 1.00 79.88 89 SER A N 1
ATOM 703 C CA . SER A 1 89 ? -3.230 15.812 -2.167 1.00 79.88 89 SER A CA 1
ATOM 704 C C . SER A 1 89 ? -3.362 14.387 -2.700 1.00 79.88 89 SER A C 1
ATOM 706 O O . SER A 1 89 ? -4.244 13.683 -2.220 1.00 79.88 89 SER A O 1
ATOM 708 N N . ASN A 1 90 ? -2.507 13.969 -3.643 1.00 77.62 90 ASN A N 1
ATOM 709 C CA . ASN A 1 90 ? -2.567 12.681 -4.345 1.00 77.62 90 ASN A CA 1
ATOM 710 C C . ASN A 1 90 ? -1.151 12.140 -4.628 1.00 77.62 90 ASN A C 1
ATOM 712 O O . ASN A 1 90 ? -0.807 11.777 -5.755 1.00 77.62 90 ASN A O 1
ATOM 716 N N . GLY A 1 91 ? -0.309 12.083 -3.600 1.00 88.06 91 GLY A N 1
ATOM 717 C CA . GLY A 1 91 ? 1.032 11.524 -3.704 1.00 88.06 91 GLY A CA 1
ATOM 718 C C . GLY A 1 91 ? 0.981 10.032 -4.014 1.00 88.06 91 GLY A C 1
ATOM 719 O O . GLY A 1 91 ? 0.402 9.253 -3.262 1.00 88.06 91 GLY A O 1
ATOM 720 N N . PHE A 1 92 ? 1.587 9.612 -5.121 1.00 92.00 92 PHE A N 1
ATOM 721 C CA . PHE A 1 92 ? 1.790 8.193 -5.414 1.00 92.00 92 PHE A CA 1
ATOM 722 C C . PHE A 1 92 ? 2.714 7.572 -4.360 1.00 92.00 92 PHE A C 1
ATOM 724 O O . PHE A 1 92 ? 3.702 8.192 -3.973 1.00 92.00 92 PHE A O 1
ATOM 731 N N . THR A 1 93 ? 2.405 6.359 -3.900 1.00 93.81 93 THR A N 1
ATOM 732 C CA . THR A 1 93 ? 3.262 5.629 -2.955 1.00 93.81 93 THR A CA 1
ATOM 733 C C . THR A 1 93 ? 3.725 4.286 -3.513 1.00 93.81 93 THR A C 1
ATOM 735 O O . THR A 1 93 ? 4.918 3.995 -3.476 1.00 93.81 93 THR A O 1
ATOM 738 N N . LEU A 1 94 ? 2.805 3.467 -4.025 1.00 96.88 94 LEU A N 1
ATOM 739 C CA . LEU A 1 94 ? 3.112 2.109 -4.474 1.00 96.88 94 LEU A CA 1
ATOM 740 C C . LEU A 1 94 ? 2.120 1.646 -5.540 1.00 96.88 94 LEU A C 1
ATOM 742 O O . LEU A 1 94 ? 0.921 1.892 -5.421 1.00 96.88 94 LEU A O 1
ATOM 746 N N . ALA A 1 95 ? 2.596 0.871 -6.511 1.00 97.31 95 ALA A N 1
ATOM 747 C CA . ALA A 1 95 ? 1.762 -0.014 -7.317 1.00 97.31 95 ALA A CA 1
ATOM 748 C C . ALA A 1 95 ? 2.433 -1.381 -7.468 1.00 97.31 95 ALA A C 1
ATOM 750 O O . ALA A 1 95 ? 3.611 -1.444 -7.802 1.00 97.31 95 ALA A O 1
ATOM 751 N N . VAL A 1 96 ? 1.690 -2.465 -7.249 1.00 98.00 96 VAL A N 1
ATOM 752 C CA . VAL A 1 96 ? 2.149 -3.854 -7.410 1.00 98.00 96 VAL A CA 1
ATOM 753 C C . VAL A 1 96 ? 1.224 -4.561 -8.389 1.00 98.00 96 VAL A C 1
ATOM 755 O O . VAL A 1 96 ? 0.005 -4.553 -8.205 1.00 98.00 96 VAL A O 1
ATOM 758 N N . PHE A 1 97 ? 1.795 -5.167 -9.426 1.00 96.69 97 PHE A N 1
ATOM 759 C CA . PHE A 1 97 ? 1.034 -5.784 -10.511 1.00 96.69 97 PHE A CA 1
ATOM 760 C C . PHE A 1 97 ? 1.820 -6.896 -11.205 1.00 96.69 97 PHE A C 1
ATOM 762 O O . PHE A 1 97 ? 3.002 -7.136 -10.932 1.00 96.69 97 PHE A O 1
ATOM 769 N N . ARG A 1 98 ? 1.148 -7.587 -12.126 1.00 94.38 98 ARG A N 1
ATOM 770 C CA . ARG A 1 98 ? 1.801 -8.454 -13.110 1.00 94.38 98 ARG A CA 1
ATOM 771 C C . ARG A 1 98 ? 1.722 -7.801 -14.470 1.00 94.38 98 ARG A C 1
ATOM 773 O O . ARG A 1 98 ? 0.648 -7.358 -14.855 1.00 94.38 98 ARG A O 1
ATOM 780 N N . ASP A 1 99 ? 2.836 -7.748 -15.180 1.00 91.62 99 ASP A N 1
ATOM 781 C CA . ASP A 1 99 ? 2.810 -7.264 -16.556 1.00 91.62 99 ASP A CA 1
ATOM 782 C C . ASP A 1 99 ? 2.340 -8.353 -17.539 1.00 91.62 99 ASP A C 1
ATOM 784 O O . ASP A 1 99 ? 2.045 -9.495 -17.167 1.00 91.62 99 ASP A O 1
ATOM 788 N N . ASN A 1 100 ? 2.293 -7.993 -18.818 1.00 87.81 100 ASN A N 1
ATOM 789 C CA . ASN A 1 100 ? 1.937 -8.866 -19.936 1.00 87.81 100 ASN A CA 1
ATOM 790 C C . ASN A 1 100 ? 2.860 -10.091 -20.097 1.00 87.81 100 ASN A C 1
ATOM 792 O O . ASN A 1 100 ? 2.426 -11.112 -20.625 1.00 87.81 100 ASN A O 1
ATOM 796 N N . GLU A 1 101 ? 4.104 -10.022 -19.622 1.00 89.31 101 GLU A N 1
ATOM 797 C CA . GLU A 1 101 ? 5.057 -11.140 -19.589 1.00 89.31 101 GLU A CA 1
ATOM 798 C C . GLU A 1 101 ? 4.999 -11.921 -18.263 1.00 89.31 101 GLU A C 1
ATOM 800 O O . GLU A 1 101 ? 5.840 -12.775 -17.987 1.00 89.31 101 GLU A O 1
ATOM 805 N N . SER A 1 102 ? 3.986 -11.664 -17.427 1.00 90.06 102 SER A N 1
ATOM 806 C CA . SER A 1 102 ? 3.814 -12.261 -16.099 1.00 90.06 102 SER A CA 1
ATOM 807 C C . SER A 1 102 ? 4.929 -11.942 -15.093 1.00 90.06 102 SER A C 1
ATOM 809 O O . SER A 1 102 ? 4.987 -12.591 -14.036 1.00 90.06 102 SER A O 1
ATOM 811 N N . ARG A 1 103 ? 5.769 -10.929 -15.348 1.00 94.00 103 ARG A N 1
ATOM 812 C CA . ARG A 1 103 ? 6.761 -10.426 -14.385 1.00 94.00 103 ARG A CA 1
ATOM 813 C C . ARG A 1 103 ? 6.049 -9.774 -13.205 1.00 94.00 103 ARG A C 1
ATOM 815 O O . ARG A 1 103 ? 4.974 -9.201 -13.351 1.00 94.00 103 ARG A O 1
ATOM 822 N N . LYS A 1 104 ? 6.632 -9.896 -12.013 1.00 96.56 104 LYS A N 1
ATOM 823 C CA . LYS A 1 104 ? 6.083 -9.358 -10.761 1.00 96.56 104 LYS A CA 1
ATOM 824 C C . LYS A 1 104 ? 6.643 -7.967 -10.541 1.00 96.56 104 LYS A C 1
ATOM 826 O O . LYS A 1 104 ? 7.760 -7.823 -10.056 1.00 96.56 104 LYS A O 1
ATOM 831 N N . VAL A 1 105 ? 5.904 -6.962 -10.980 1.00 97.12 105 VAL A N 1
ATOM 832 C CA . VAL A 1 105 ? 6.410 -5.596 -11.071 1.00 97.12 105 VAL A CA 1
ATOM 833 C C . VAL A 1 105 ? 5.918 -4.782 -9.889 1.00 97.12 105 VAL A C 1
ATOM 835 O O . VAL A 1 105 ? 4.776 -4.918 -9.442 1.00 97.12 105 VAL A O 1
ATOM 838 N N . VAL A 1 106 ? 6.798 -3.919 -9.399 1.00 97.62 106 VAL A N 1
ATOM 839 C CA . VAL A 1 106 ? 6.475 -2.889 -8.425 1.00 97.62 106 VAL A CA 1
ATOM 840 C C . VAL A 1 106 ? 6.961 -1.535 -8.921 1.00 97.62 106 VAL A C 1
ATOM 842 O O . VAL A 1 106 ? 8.065 -1.418 -9.450 1.00 97.62 106 VAL A O 1
ATOM 845 N N . ILE A 1 107 ? 6.123 -0.516 -8.759 1.00 96.62 107 ILE A N 1
ATOM 846 C CA . ILE A 1 107 ? 6.488 0.886 -8.947 1.00 96.62 107 ILE A CA 1
ATOM 847 C C . ILE A 1 107 ? 6.455 1.543 -7.577 1.00 96.62 107 ILE A C 1
ATOM 849 O O . ILE A 1 107 ? 5.430 1.491 -6.896 1.00 96.62 107 ILE A O 1
ATOM 853 N N . ASP A 1 108 ? 7.573 2.131 -7.171 1.00 96.25 108 ASP A N 1
ATOM 854 C CA . ASP A 1 108 ? 7.705 2.786 -5.869 1.00 96.25 108 ASP A CA 1
ATOM 855 C C . ASP A 1 108 ? 7.456 4.299 -5.927 1.00 96.25 108 ASP A C 1
ATOM 857 O O . ASP A 1 108 ? 7.185 4.861 -6.990 1.00 96.25 108 ASP A O 1
ATOM 861 N N . ALA A 1 109 ? 7.542 4.979 -4.782 1.00 93.44 109 ALA A N 1
ATOM 862 C CA . ALA A 1 109 ? 7.202 6.396 -4.669 1.00 93.44 109 ALA A CA 1
ATOM 863 C C . ALA A 1 109 ? 8.076 7.322 -5.537 1.00 93.44 109 ALA A C 1
ATOM 865 O O . ALA A 1 109 ? 7.640 8.410 -5.914 1.00 93.44 109 ALA A O 1
ATOM 866 N N . LEU A 1 110 ? 9.291 6.882 -5.884 1.00 91.12 110 LEU A N 1
ATOM 867 C CA . LEU A 1 110 ? 10.202 7.585 -6.792 1.00 91.12 110 LEU A CA 1
ATOM 868 C C . LEU A 1 110 ? 9.932 7.261 -8.270 1.00 91.12 110 LEU A C 1
ATOM 870 O O . LEU A 1 110 ? 10.594 7.796 -9.155 1.00 91.12 110 LEU A O 1
ATOM 874 N N . GLY A 1 111 ? 8.963 6.392 -8.558 1.00 92.31 111 GLY A N 1
ATOM 875 C CA . GLY A 1 111 ? 8.619 5.945 -9.901 1.00 92.31 111 GLY A CA 1
ATOM 876 C C . GLY A 1 111 ? 9.592 4.920 -10.473 1.00 92.31 111 GLY A C 1
ATOM 877 O O . GLY A 1 111 ? 9.541 4.649 -11.677 1.00 92.31 111 GLY A O 1
ATOM 878 N N . ARG A 1 112 ? 10.465 4.331 -9.644 1.00 94.06 112 ARG A N 1
ATOM 879 C CA . ARG A 1 112 ? 11.348 3.247 -10.082 1.00 94.06 112 ARG A CA 1
ATOM 880 C C . ARG A 1 112 ? 10.496 2.022 -10.365 1.00 94.06 112 ARG A C 1
ATOM 882 O O . ARG A 1 112 ? 9.688 1.623 -9.532 1.00 94.06 112 ARG A O 1
ATOM 889 N N . VAL A 1 113 ? 10.694 1.429 -11.536 1.00 96.19 113 VAL A N 1
ATOM 890 C CA . VAL A 1 113 ? 10.035 0.184 -11.934 1.00 96.19 113 VAL A CA 1
ATOM 891 C C . VAL A 1 113 ? 10.985 -0.957 -11.601 1.00 96.19 113 VAL A C 1
ATOM 893 O O . VAL A 1 113 ? 12.089 -1.026 -12.143 1.00 96.19 113 VAL A O 1
ATOM 896 N N . LEU A 1 114 ? 10.585 -1.824 -10.680 1.00 97.50 114 LEU A N 1
ATOM 897 C CA . LEU A 1 114 ? 11.414 -2.894 -10.130 1.00 97.50 114 LEU A CA 1
ATOM 898 C C . LEU A 1 114 ? 10.717 -4.243 -10.315 1.00 97.50 114 LEU A C 1
ATOM 900 O O . LEU A 1 114 ? 9.489 -4.321 -10.382 1.00 97.50 114 LEU A O 1
ATOM 904 N N . VAL A 1 115 ? 11.499 -5.317 -10.360 1.00 97.50 115 VAL A N 1
ATOM 905 C CA . VAL A 1 115 ? 10.994 -6.690 -10.420 1.00 97.50 115 VAL A CA 1
ATOM 906 C C . VAL A 1 115 ? 11.171 -7.355 -9.057 1.00 97.50 115 VAL A C 1
ATOM 908 O O . VAL A 1 115 ? 12.286 -7.553 -8.571 1.00 97.50 115 VAL A O 1
ATOM 911 N N . MET A 1 116 ? 10.055 -7.733 -8.442 1.00 97.88 116 MET A N 1
ATOM 912 C CA . MET A 1 116 ? 10.024 -8.465 -7.179 1.00 97.88 116 MET A CA 1
ATOM 913 C C . MET A 1 116 ? 10.377 -9.942 -7.382 1.00 97.88 116 MET A C 1
ATOM 915 O O . MET A 1 116 ? 10.108 -10.526 -8.433 1.00 97.88 116 MET A O 1
ATOM 919 N N . SER A 1 117 ? 10.917 -10.577 -6.339 1.00 97.19 117 SER A N 1
ATOM 920 C CA . SER A 1 117 ? 11.020 -12.037 -6.301 1.00 97.19 117 SER A CA 1
ATOM 921 C C . SER A 1 117 ? 9.626 -12.674 -6.242 1.00 97.19 117 SER A C 1
ATOM 923 O O . SER A 1 117 ? 8.697 -12.096 -5.668 1.00 97.19 117 SER A O 1
ATOM 925 N N . ASP A 1 118 ? 9.474 -13.894 -6.766 1.00 96.44 118 ASP A N 1
ATOM 926 C CA . ASP A 1 118 ? 8.202 -14.626 -6.677 1.00 96.44 118 ASP A CA 1
ATOM 927 C C . ASP A 1 118 ? 7.743 -14.796 -5.228 1.00 96.44 118 ASP A C 1
ATOM 929 O O . ASP A 1 118 ? 6.555 -14.687 -4.929 1.00 96.44 118 ASP A O 1
ATOM 933 N N . LYS A 1 119 ? 8.689 -15.041 -4.315 1.00 95.94 119 LYS A N 1
ATOM 934 C CA . LYS A 1 119 ? 8.405 -15.187 -2.889 1.00 95.94 119 LYS A CA 1
ATOM 935 C C . LYS A 1 119 ? 7.806 -13.901 -2.318 1.00 95.94 119 LYS A C 1
ATOM 937 O O . LYS A 1 119 ? 6.727 -13.958 -1.735 1.00 95.94 119 LYS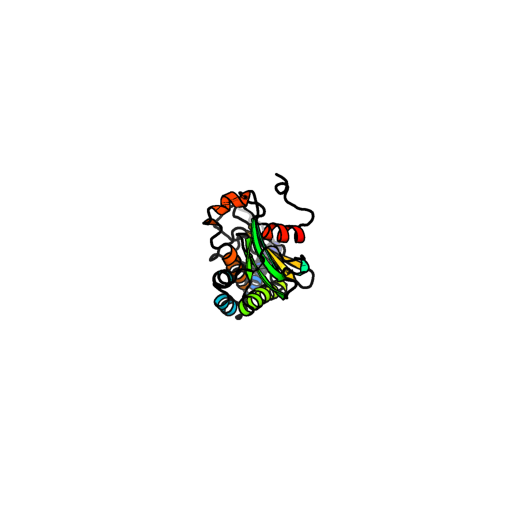 A O 1
ATOM 942 N N . ASP A 1 120 ? 8.476 -12.765 -2.502 1.00 97.62 120 ASP A N 1
ATOM 943 C CA . ASP A 1 120 ? 8.039 -11.488 -1.927 1.00 97.62 120 ASP A CA 1
ATOM 944 C C . ASP A 1 120 ? 6.703 -11.042 -2.520 1.00 97.62 120 ASP A C 1
ATOM 946 O O . ASP A 1 120 ? 5.781 -10.687 -1.787 1.00 97.62 120 ASP A O 1
ATOM 950 N N . TYR A 1 121 ? 6.558 -11.141 -3.842 1.00 97.94 121 TYR A N 1
ATOM 951 C CA . TYR A 1 121 ? 5.311 -10.794 -4.509 1.00 97.94 121 TYR A CA 1
ATOM 952 C C . TYR A 1 121 ? 4.151 -11.676 -4.023 1.00 97.94 121 TYR A C 1
ATOM 954 O O . TYR A 1 121 ? 3.092 -11.165 -3.660 1.00 97.94 121 TYR A O 1
ATOM 962 N N . ASN A 1 122 ? 4.333 -13.003 -3.984 1.00 96.06 122 ASN A N 1
ATOM 963 C CA . ASN A 1 122 ? 3.252 -13.913 -3.604 1.00 96.06 122 ASN A CA 1
ATOM 964 C C . ASN A 1 122 ? 2.835 -13.719 -2.145 1.00 96.06 122 ASN A C 1
ATOM 966 O O . ASN A 1 122 ? 1.640 -13.751 -1.858 1.00 96.06 122 ASN A O 1
ATOM 970 N N . LEU A 1 123 ? 3.788 -13.495 -1.237 1.00 95.44 123 LEU A N 1
ATOM 971 C CA . LEU A 1 123 ? 3.490 -13.237 0.169 1.00 95.44 123 LEU A CA 1
ATOM 972 C C . LEU A 1 123 ? 2.764 -11.895 0.349 1.00 95.44 123 LEU A C 1
ATOM 974 O O . LEU A 1 123 ? 1.733 -11.862 1.018 1.00 95.44 123 LEU A O 1
ATOM 978 N N . LEU A 1 124 ? 3.240 -10.814 -0.284 1.00 97.12 124 LEU A N 1
ATOM 979 C CA . LEU A 1 124 ? 2.634 -9.484 -0.160 1.00 97.12 124 LEU A CA 1
ATOM 980 C C . LEU A 1 124 ? 1.216 -9.449 -0.748 1.00 97.12 124 LEU A C 1
ATOM 982 O O . LEU A 1 124 ? 0.285 -8.963 -0.107 1.00 97.12 124 LEU A O 1
ATOM 986 N N . VAL A 1 125 ? 1.025 -10.021 -1.941 1.00 96.56 125 VAL A N 1
ATOM 987 C CA . VAL A 1 125 ? -0.293 -10.087 -2.590 1.00 96.56 125 VAL A CA 1
ATOM 988 C C . VAL A 1 125 ? -1.231 -11.060 -1.871 1.00 96.56 125 VAL A C 1
ATOM 990 O O . VAL A 1 125 ? -2.434 -10.812 -1.825 1.00 96.56 125 VAL A O 1
ATOM 993 N N . SER A 1 126 ? -0.726 -12.152 -1.283 1.00 94.12 126 SER A N 1
ATOM 994 C CA . SER A 1 126 ? -1.557 -13.034 -0.451 1.00 94.12 126 SER A CA 1
ATOM 995 C C . SER A 1 126 ? -2.033 -12.322 0.810 1.00 94.12 126 SER A C 1
ATOM 997 O O . SER A 1 126 ? -3.215 -12.403 1.115 1.00 94.12 126 SER A O 1
ATOM 999 N N . LEU A 1 127 ? -1.155 -11.586 1.498 1.00 95.12 127 LEU A N 1
ATOM 1000 C CA . LEU A 1 127 ? -1.525 -10.795 2.673 1.00 95.12 127 LEU A CA 1
ATOM 1001 C C . LEU A 1 127 ? -2.603 -9.759 2.327 1.00 95.12 127 LEU A C 1
ATOM 1003 O O . LEU A 1 127 ? -3.621 -9.666 3.010 1.00 95.12 127 LEU A O 1
ATOM 1007 N N . ALA A 1 128 ? -2.412 -9.030 1.226 1.00 96.25 128 ALA A N 1
ATOM 1008 C CA . ALA A 1 128 ? -3.391 -8.065 0.741 1.00 96.25 128 ALA A CA 1
ATOM 1009 C C . ALA A 1 128 ? -4.739 -8.740 0.426 1.00 96.25 128 ALA A C 1
ATOM 1011 O O . ALA A 1 128 ? -5.794 -8.253 0.830 1.00 96.25 128 ALA A O 1
ATOM 1012 N N . ARG A 1 129 ? -4.717 -9.899 -0.245 1.00 94.19 129 ARG A N 1
ATOM 1013 C CA . ARG A 1 129 ? -5.927 -10.670 -0.557 1.00 94.19 129 ARG A CA 1
ATOM 1014 C C . ARG A 1 129 ? -6.643 -11.157 0.699 1.00 94.19 129 ARG A C 1
ATOM 1016 O O . ARG A 1 129 ? -7.861 -11.042 0.749 1.00 94.19 129 ARG A O 1
ATOM 1023 N N . ASP A 1 130 ? -5.916 -11.666 1.689 1.00 93.12 130 ASP A N 1
ATOM 1024 C CA . ASP A 1 130 ? -6.493 -12.154 2.946 1.00 93.12 130 ASP A CA 1
ATOM 1025 C C . ASP A 1 130 ? -7.223 -11.013 3.681 1.00 93.12 130 ASP A C 1
ATOM 1027 O O . ASP A 1 130 ? -8.354 -11.187 4.134 1.00 93.12 130 ASP A O 1
ATOM 1031 N N . ILE A 1 131 ? -6.634 -9.810 3.707 1.00 94.62 131 ILE A N 1
ATOM 1032 C CA . ILE A 1 131 ? -7.282 -8.589 4.218 1.00 94.62 131 ILE A CA 1
ATOM 1033 C C . ILE A 1 131 ? -8.530 -8.246 3.395 1.00 94.62 131 ILE A C 1
ATOM 1035 O O . ILE A 1 131 ? -9.593 -7.973 3.952 1.00 94.62 131 ILE A O 1
ATOM 1039 N N . ALA A 1 132 ? -8.417 -8.281 2.065 1.00 94.69 132 ALA A N 1
ATOM 1040 C CA . ALA A 1 132 ? -9.509 -7.953 1.157 1.00 94.69 132 ALA A CA 1
ATOM 1041 C C . ALA A 1 132 ? -10.629 -9.004 1.116 1.00 94.69 132 ALA A C 1
ATOM 1043 O O . ALA A 1 132 ? -11.694 -8.721 0.585 1.00 94.69 132 ALA A O 1
ATOM 1044 N N . GLN A 1 133 ? -10.421 -10.208 1.641 1.00 93.19 133 GLN A N 1
ATOM 1045 C CA . GLN A 1 133 ? -11.452 -11.244 1.755 1.00 93.19 133 GLN A CA 1
ATOM 1046 C C . GLN A 1 133 ? -12.095 -11.279 3.142 1.00 93.19 133 GLN A C 1
ATOM 1048 O O . GLN A 1 133 ? -13.145 -11.895 3.309 1.00 93.19 133 GLN A O 1
ATOM 1053 N N . ASN A 1 134 ? -11.492 -10.611 4.124 1.00 92.69 134 ASN A N 1
ATOM 1054 C CA . ASN A 1 134 ? -12.029 -10.525 5.467 1.00 92.69 134 ASN A CA 1
ATOM 1055 C C . ASN A 1 134 ? -13.071 -9.397 5.560 1.00 92.69 134 ASN A C 1
ATOM 1057 O O . ASN A 1 134 ? -12.731 -8.213 5.580 1.00 92.69 134 ASN A O 1
ATOM 1061 N N . ASP A 1 135 ? -14.350 -9.770 5.614 1.00 91.38 135 ASP A N 1
ATOM 1062 C CA . ASP A 1 135 ? -15.474 -8.831 5.744 1.00 91.38 135 ASP A CA 1
ATOM 1063 C C . ASP A 1 135 ? -15.586 -8.193 7.133 1.00 91.38 135 ASP A C 1
ATOM 1065 O O . ASP A 1 135 ? -16.210 -7.135 7.273 1.00 91.38 135 ASP A O 1
ATOM 1069 N N . ASP A 1 136 ? -14.932 -8.781 8.139 1.00 92.56 136 ASP A N 1
ATOM 1070 C CA . ASP A 1 136 ? -14.874 -8.212 9.482 1.00 92.56 136 ASP A CA 1
ATOM 1071 C C . ASP A 1 136 ? -13.970 -6.983 9.526 1.00 92.56 136 ASP A C 1
ATOM 1073 O O . ASP A 1 136 ? -14.165 -6.144 10.398 1.00 92.56 136 ASP A O 1
ATOM 1077 N N . ILE A 1 137 ? -13.020 -6.832 8.590 1.00 94.75 137 ILE A N 1
ATOM 1078 C CA . ILE A 1 137 ? -12.171 -5.641 8.469 1.00 94.75 137 ILE A CA 1
ATOM 1079 C C . ILE A 1 137 ? -12.899 -4.599 7.605 1.00 94.75 137 ILE A C 1
ATOM 1081 O O . ILE A 1 137 ? -12.998 -4.765 6.384 1.00 94.75 137 ILE A O 1
ATOM 1085 N N . PRO A 1 138 ? -13.376 -3.478 8.185 1.00 94.38 138 PRO A N 1
ATOM 1086 C CA . PRO A 1 138 ? -14.090 -2.466 7.420 1.00 94.38 138 PRO A CA 1
ATOM 1087 C C . PRO A 1 138 ? -13.220 -1.852 6.322 1.00 94.38 138 PRO A C 1
ATOM 1089 O O . PRO A 1 138 ? -12.167 -1.261 6.578 1.00 94.38 138 PRO A O 1
ATOM 1092 N N . HIS A 1 139 ? -13.707 -1.959 5.091 1.00 92.81 139 HIS A N 1
ATOM 1093 C CA . HIS A 1 139 ? -13.224 -1.202 3.945 1.00 92.81 139 HIS A CA 1
ATOM 1094 C C . HIS A 1 139 ? -14.088 0.057 3.763 1.00 92.81 139 HIS A C 1
ATOM 1096 O O . HIS A 1 139 ? -15.133 0.212 4.395 1.00 92.81 139 HIS A O 1
ATOM 1102 N N . GLU A 1 140 ? -13.603 1.005 2.965 1.00 90.94 140 GLU A N 1
ATOM 1103 C CA . GLU A 1 140 ? -14.218 2.315 2.682 1.00 90.94 140 GLU A CA 1
ATOM 1104 C C . GLU A 1 140 ? -14.414 3.222 3.908 1.00 90.94 140 GLU A C 1
ATOM 1106 O O . GLU A 1 140 ? -15.032 4.281 3.824 1.00 90.94 140 GLU A O 1
ATOM 1111 N N . THR A 1 141 ? -13.813 2.853 5.038 1.00 92.06 141 THR A N 1
ATOM 1112 C CA . THR A 1 141 ? -13.820 3.629 6.280 1.00 92.06 141 THR A CA 1
ATOM 1113 C C . THR A 1 141 ? -12.453 4.274 6.512 1.00 92.06 141 THR A C 1
ATOM 1115 O O . THR A 1 141 ? -11.422 3.719 6.124 1.00 92.06 141 THR A O 1
ATOM 1118 N N . PHE A 1 142 ? -12.446 5.451 7.145 1.00 94.56 142 PHE A N 1
ATOM 1119 C CA . PHE A 1 142 ? -11.226 6.097 7.627 1.00 94.56 142 PHE A CA 1
ATOM 1120 C C . PHE A 1 142 ? -10.855 5.594 9.023 1.00 94.56 142 PHE A C 1
ATOM 1122 O O . PHE A 1 142 ? -11.567 5.836 9.997 1.00 94.56 142 PHE A O 1
ATOM 1129 N N . TRP A 1 143 ? -9.709 4.936 9.106 1.00 96.94 143 TRP A N 1
ATOM 1130 C CA . TRP A 1 143 ? -9.045 4.517 10.328 1.00 96.94 143 TRP A CA 1
ATOM 1131 C C . TRP A 1 143 ? -8.195 5.681 10.853 1.00 96.94 143 TRP A C 1
ATOM 1133 O O . TRP A 1 143 ? -7.092 5.923 10.369 1.00 96.94 143 TRP A O 1
ATOM 1143 N N . ASN A 1 144 ? -8.720 6.459 11.799 1.00 97.00 144 ASN A N 1
ATOM 1144 C CA . ASN A 1 144 ? -8.001 7.610 12.359 1.00 97.00 144 ASN A CA 1
ATOM 1145 C C . ASN A 1 144 ? -7.184 7.170 13.574 1.00 97.00 144 ASN A C 1
ATOM 1147 O O . ASN A 1 144 ?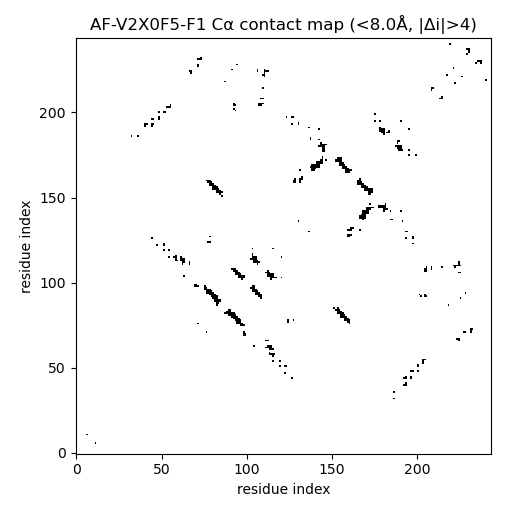 -7.773 6.772 14.580 1.00 97.00 144 ASN A O 1
ATOM 1151 N N . ILE A 1 145 ? -5.854 7.229 13.474 1.00 97.38 145 ILE A N 1
ATOM 1152 C CA . ILE A 1 145 ? -4.961 6.897 14.591 1.00 97.38 145 ILE A CA 1
ATOM 1153 C C . ILE A 1 145 ? -4.986 8.031 15.620 1.00 97.38 145 ILE A C 1
ATOM 1155 O O . ILE A 1 145 ? -4.906 9.202 15.257 1.00 97.38 145 ILE A O 1
ATOM 1159 N N . ASP A 1 146 ? -5.086 7.679 16.900 1.00 97.25 146 ASP A N 1
ATOM 1160 C CA . ASP A 1 146 ? -5.066 8.622 18.018 1.00 97.25 146 ASP A CA 1
ATOM 1161 C C . ASP A 1 146 ? -3.651 9.158 18.254 1.00 97.25 146 ASP A C 1
ATOM 1163 O O . ASP A 1 146 ? -2.769 8.454 18.742 1.00 97.25 146 ASP A O 1
ATOM 1167 N N . HIS A 1 147 ? -3.455 10.436 17.933 1.00 96.31 147 HIS A N 1
ATOM 1168 C CA . HIS A 1 147 ? -2.213 11.174 18.187 1.00 96.31 147 HIS A CA 1
ATOM 1169 C C . HIS A 1 147 ? -2.360 12.215 19.304 1.00 96.31 147 HIS A C 1
ATOM 1171 O O . HIS A 1 147 ? -1.658 13.231 19.305 1.00 96.31 147 HIS A O 1
ATOM 1177 N N . GLY A 1 148 ? -3.290 12.014 20.242 1.00 94.00 148 GLY A N 1
ATOM 1178 C CA . GLY A 1 148 ? -3.474 12.910 21.385 1.00 94.00 148 GLY A CA 1
ATOM 1179 C C . GLY A 1 148 ? -4.000 14.292 20.988 1.00 94.00 148 GLY A C 1
ATOM 1180 O O . GLY A 1 148 ? -3.518 15.308 21.485 1.00 94.00 148 GLY A O 1
ATOM 1181 N N . GLY A 1 149 ? -4.962 14.339 20.061 1.00 89.25 149 GLY A N 1
ATOM 1182 C CA . GLY A 1 149 ? -5.613 15.578 19.614 1.00 89.25 149 GLY A CA 1
ATOM 1183 C C . GLY A 1 149 ? -4.877 16.351 18.513 1.00 89.25 149 GLY A C 1
ATOM 1184 O O . GLY A 1 149 ? -5.285 17.463 18.175 1.00 89.25 149 GLY A O 1
ATOM 1185 N N . ARG A 1 150 ? -3.808 15.790 17.931 1.00 91.19 150 ARG A N 1
ATOM 1186 C CA . ARG A 1 150 ? -3.175 16.357 16.730 1.00 91.19 150 ARG A CA 1
ATOM 1187 C C . ARG A 1 150 ? -4.091 16.186 15.519 1.00 91.19 150 ARG A C 1
ATOM 1189 O O . ARG A 1 150 ? -4.512 15.080 15.212 1.00 91.19 150 ARG A O 1
ATOM 1196 N N . SER A 1 151 ? -4.349 17.279 14.810 1.00 87.81 151 SER A N 1
ATOM 1197 C CA . SER A 1 151 ? -5.159 17.304 13.590 1.00 87.81 151 SER A CA 1
ATOM 1198 C C . SER A 1 151 ? -4.298 17.522 12.338 1.00 87.81 151 SER A C 1
ATOM 1200 O O . SER A 1 151 ? -3.081 17.688 12.425 1.00 87.81 151 SER A O 1
ATOM 1202 N N . CYS A 1 152 ? -4.933 17.507 11.159 1.00 86.94 152 CYS A N 1
ATOM 1203 C CA . CYS A 1 152 ? -4.291 17.756 9.857 1.00 86.94 152 CYS A CA 1
ATOM 1204 C C . CYS A 1 152 ? -3.151 16.780 9.515 1.00 86.94 152 CYS A C 1
ATOM 1206 O O . CYS A 1 152 ? -2.205 17.132 8.806 1.00 86.94 152 CYS A O 1
ATOM 1208 N N . LEU A 1 153 ? -3.238 15.548 10.018 1.00 93.81 153 LEU A N 1
ATOM 1209 C CA . LEU A 1 153 ? -2.276 14.500 9.709 1.00 93.81 153 LEU A CA 1
ATOM 1210 C C . LEU A 1 153 ? -2.474 13.987 8.270 1.00 93.81 153 LEU A C 1
ATOM 1212 O O . LEU A 1 153 ? -3.601 13.994 7.770 1.00 93.81 153 LEU A O 1
ATOM 1216 N N . PRO A 1 154 ? -1.404 13.536 7.591 1.00 94.12 154 PRO A N 1
ATOM 1217 C CA . PRO A 1 154 ? -1.520 12.931 6.270 1.00 94.12 154 PRO A CA 1
ATOM 1218 C C . PRO A 1 154 ? -2.446 11.713 6.274 1.00 94.12 154 PRO A C 1
ATOM 1220 O O . PRO A 1 154 ? -2.433 10.925 7.221 1.00 94.12 154 PRO A O 1
ATOM 1223 N N . GLY A 1 155 ? -3.211 11.554 5.199 1.00 95.50 155 GLY A N 1
ATOM 1224 C CA . GLY A 1 155 ? -4.033 10.381 4.943 1.00 95.50 155 GLY A CA 1
ATOM 1225 C C . GLY A 1 155 ? -3.349 9.442 3.957 1.00 95.50 155 GLY A C 1
ATOM 1226 O O . GLY A 1 155 ? -2.894 9.882 2.911 1.00 95.50 155 GLY A O 1
ATOM 1227 N N . ASP A 1 156 ? -3.307 8.155 4.251 1.00 96.19 156 ASP A N 1
ATOM 1228 C CA . ASP A 1 156 ? -2.821 7.118 3.347 1.00 96.19 156 ASP A CA 1
ATOM 1229 C C . ASP A 1 156 ? -4.018 6.272 2.878 1.00 96.19 156 ASP A C 1
ATOM 1231 O O . ASP A 1 156 ? -4.932 5.980 3.652 1.00 96.19 156 ASP A O 1
ATOM 1235 N N . THR A 1 157 ? -4.061 5.917 1.596 1.00 96.25 157 THR A N 1
ATOM 1236 C CA . THR A 1 157 ? -5.125 5.096 1.003 1.00 96.25 157 THR A CA 1
ATOM 1237 C C . THR A 1 157 ? -4.520 3.918 0.263 1.00 96.25 157 THR A C 1
ATOM 1239 O O . THR A 1 157 ? -3.625 4.096 -0.555 1.00 96.25 157 THR A O 1
ATOM 1242 N N . TRP A 1 158 ? -5.052 2.724 0.507 1.00 97.06 158 TRP A N 1
ATOM 1243 C CA . TRP A 1 158 ? -4.697 1.495 -0.189 1.00 97.06 158 TRP A CA 1
ATOM 1244 C C . TRP A 1 158 ? -5.908 0.951 -0.928 1.00 97.06 158 TRP A C 1
ATOM 1246 O O . TRP A 1 158 ? -6.962 0.735 -0.332 1.00 97.06 158 TRP A O 1
ATOM 1256 N N . TYR A 1 159 ? -5.730 0.688 -2.212 1.00 95.81 159 TYR A N 1
ATOM 1257 C CA . TYR A 1 159 ? -6.647 -0.041 -3.067 1.00 95.81 159 TYR A CA 1
ATOM 1258 C C . TYR A 1 159 ? -6.089 -1.444 -3.243 1.00 95.81 159 TYR A C 1
ATOM 1260 O O . TYR A 1 159 ? 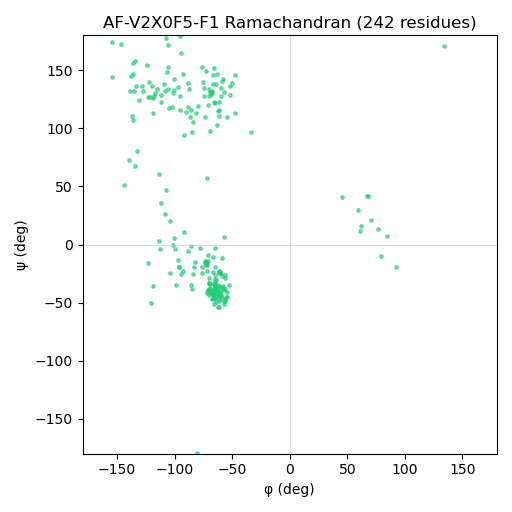-4.990 -1.628 -3.767 1.00 95.81 159 TYR A O 1
ATOM 1268 N N . VAL A 1 160 ? -6.846 -2.433 -2.790 1.00 96.44 160 VAL A N 1
ATOM 1269 C CA . VAL A 1 160 ? -6.467 -3.839 -2.867 1.00 96.44 160 VAL A CA 1
ATOM 1270 C C . VAL A 1 160 ? -7.469 -4.567 -3.737 1.00 96.44 160 VAL A C 1
ATOM 1272 O O . VAL A 1 160 ? -8.679 -4.452 -3.539 1.00 96.44 160 VAL A O 1
ATOM 1275 N N . LYS A 1 161 ? -6.980 -5.339 -4.701 1.00 94.38 161 LYS A N 1
ATOM 1276 C CA . LYS A 1 161 ? -7.829 -6.125 -5.592 1.00 94.38 161 LYS A CA 1
ATOM 1277 C C . LYS A 1 161 ? -8.657 -7.148 -4.804 1.00 94.38 161 LYS A C 1
ATOM 1279 O O . LYS A 1 161 ? -8.116 -8.079 -4.211 1.00 94.38 161 LYS A O 1
ATOM 1284 N N . GLY A 1 162 ? -9.978 -6.984 -4.831 1.00 90.88 162 GLY A N 1
ATOM 1285 C CA . GLY A 1 162 ? -10.951 -7.934 -4.292 1.00 90.88 162 GLY A CA 1
ATOM 1286 C C . GLY A 1 162 ? -11.678 -8.707 -5.396 1.00 90.88 162 GLY A C 1
ATOM 1287 O O . GLY A 1 162 ? -11.557 -8.401 -6.582 1.00 90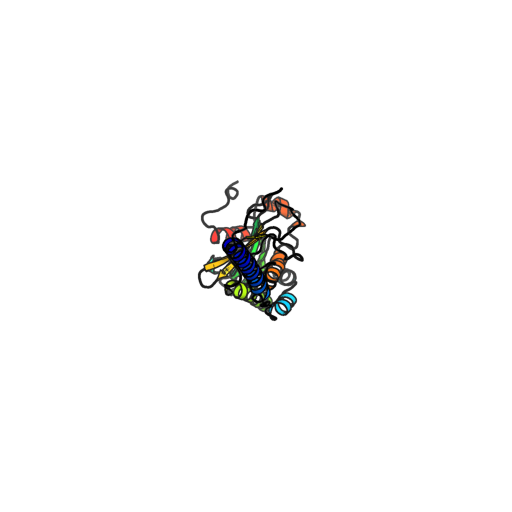.88 162 GLY A O 1
ATOM 1288 N N . SER A 1 163 ? -12.455 -9.721 -5.009 1.00 86.81 163 SER A N 1
ATOM 1289 C CA . SER A 1 163 ? -13.226 -10.563 -5.939 1.00 86.81 163 SER A CA 1
ATOM 1290 C C . SER A 1 163 ? -14.414 -9.839 -6.585 1.00 86.81 163 SER A C 1
ATOM 1292 O O . SER A 1 163 ? -14.738 -10.118 -7.734 1.00 86.81 163 SER A O 1
ATOM 1294 N N . ALA A 1 164 ? -15.044 -8.907 -5.862 1.00 85.50 164 ALA A N 1
ATOM 1295 C CA . ALA A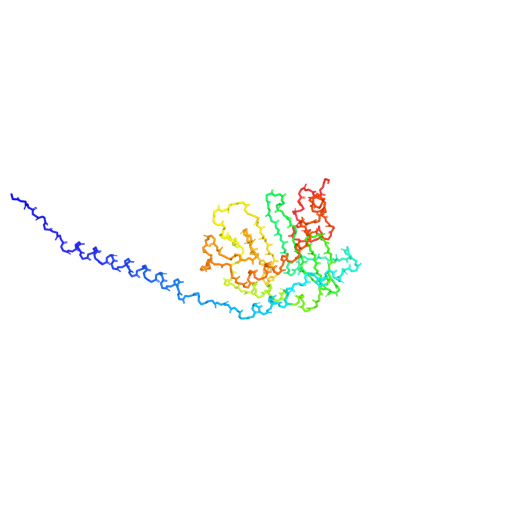 1 164 ? -16.191 -8.116 -6.323 1.00 85.50 164 ALA A CA 1
ATOM 1296 C C . ALA A 1 164 ? -15.811 -6.693 -6.784 1.00 85.50 164 ALA A C 1
ATOM 1298 O O . ALA A 1 164 ? -16.683 -5.877 -7.066 1.00 85.50 164 ALA A O 1
ATOM 1299 N N . GLY A 1 165 ? -14.513 -6.383 -6.831 1.00 86.38 165 GLY A N 1
ATOM 1300 C CA . GLY A 1 165 ? -13.983 -5.039 -7.058 1.00 86.38 165 GLY A CA 1
ATOM 1301 C C . GLY A 1 165 ? -12.861 -4.697 -6.073 1.00 86.38 165 GLY A C 1
ATOM 1302 O O . GLY A 1 165 ? -12.600 -5.465 -5.142 1.00 86.38 165 GLY A O 1
ATOM 1303 N N . PRO A 1 166 ? -12.155 -3.572 -6.272 1.00 89.12 166 PRO A N 1
ATOM 1304 C CA . PRO A 1 166 ? -11.104 -3.146 -5.359 1.00 89.12 166 PRO A CA 1
ATOM 1305 C C . PRO A 1 166 ? -11.691 -2.738 -4.003 1.00 89.12 166 PRO A C 1
ATOM 1307 O O . PRO A 1 166 ? -12.631 -1.949 -3.939 1.00 89.12 166 PRO A O 1
ATOM 1310 N N . ARG A 1 167 ? -11.108 -3.238 -2.912 1.00 94.50 167 ARG A N 1
ATOM 1311 C CA . ARG A 1 167 ? -11.388 -2.762 -1.555 1.00 94.50 167 ARG A CA 1
ATOM 1312 C C . ARG A 1 167 ? -10.459 -1.616 -1.209 1.00 94.50 167 ARG A C 1
ATOM 1314 O O . ARG A 1 167 ? -9.271 -1.660 -1.522 1.00 94.50 167 ARG A O 1
ATOM 1321 N N . THR A 1 168 ? -11.006 -0.603 -0.548 1.00 95.94 168 THR A N 1
ATOM 1322 C CA . THR A 1 168 ? -10.259 0.604 -0.187 1.00 95.94 168 THR A CA 1
ATOM 1323 C C . THR A 1 168 ? -10.066 0.674 1.322 1.00 95.94 168 THR A C 1
ATOM 1325 O O . THR A 1 168 ? -11.042 0.615 2.063 1.00 95.94 168 THR A O 1
ATOM 1328 N N . TYR A 1 169 ? -8.838 0.867 1.787 1.00 97.06 169 TYR A N 1
ATOM 1329 C CA . TYR A 1 169 ? -8.511 1.078 3.198 1.00 97.06 169 TYR A CA 1
ATOM 1330 C C . TYR A 1 169 ? -7.877 2.452 3.343 1.00 97.06 169 TYR A C 1
ATOM 1332 O O . TYR A 1 169 ? -6.930 2.762 2.627 1.00 97.06 169 TYR A O 1
ATOM 1340 N N . LYS A 1 170 ? -8.411 3.295 4.229 1.00 97.06 170 LYS A N 1
ATOM 1341 C CA . LYS A 1 170 ? -7.950 4.679 4.399 1.00 97.06 170 LYS A CA 1
ATOM 1342 C C . LYS A 1 170 ? -7.502 4.885 5.832 1.00 97.06 170 LYS A C 1
ATOM 1344 O O . LYS A 1 170 ? -8.279 4.613 6.738 1.00 97.06 170 LYS A O 1
ATOM 1349 N N . VAL A 1 171 ? -6.293 5.377 6.052 1.00 97.25 171 VAL A N 1
ATOM 1350 C CA . VAL A 1 171 ? -5.780 5.694 7.391 1.00 97.25 171 VAL A CA 1
ATOM 1351 C C . VAL A 1 171 ? -5.448 7.168 7.458 1.00 97.25 171 VAL A C 1
ATOM 1353 O O . VAL A 1 171 ? -4.824 7.690 6.544 1.00 97.25 171 VAL A O 1
ATOM 1356 N N . SER A 1 172 ? -5.823 7.830 8.545 1.00 96.50 172 SER A N 1
ATOM 1357 C CA . SER A 1 172 ? -5.324 9.167 8.865 1.00 96.50 172 SER A CA 1
ATOM 1358 C C . SER A 1 172 ? -4.248 9.066 9.935 1.00 96.50 172 SER A C 1
ATOM 1360 O O . SER A 1 172 ? -4.442 8.400 10.955 1.00 96.50 172 SER A O 1
ATOM 1362 N N . GLY A 1 173 ? -3.110 9.718 9.695 1.00 95.81 173 GLY A N 1
ATOM 1363 C CA . GLY A 1 173 ? -1.994 9.747 10.630 1.00 95.81 173 GLY A CA 1
ATOM 1364 C C . GLY A 1 173 ? -1.319 8.395 10.812 1.00 95.81 173 GLY A C 1
ATOM 1365 O O . GLY A 1 173 ? -0.984 8.049 11.942 1.00 95.81 173 GLY A O 1
ATOM 1366 N N . PHE A 1 174 ? -1.114 7.624 9.736 1.00 96.31 174 PHE A N 1
ATOM 1367 C CA . PHE A 1 174 ? -0.466 6.315 9.846 1.00 96.31 174 PHE A CA 1
ATOM 1368 C C . PHE A 1 174 ? 0.864 6.403 10.613 1.00 96.31 174 PHE A C 1
ATOM 1370 O O . PHE A 1 174 ? 1.749 7.192 10.261 1.00 96.31 174 PHE A O 1
ATOM 1377 N N . SER A 1 175 ? 1.010 5.544 11.620 1.00 94.69 175 SER A N 1
ATOM 1378 C CA . SER A 1 175 ? 2.203 5.382 12.445 1.00 94.69 175 SER A CA 1
ATOM 1379 C C . SER A 1 175 ? 2.679 3.942 12.350 1.00 94.69 175 SER A C 1
ATOM 1381 O O . SER A 1 175 ? 1.865 3.024 12.380 1.00 94.69 175 SER A O 1
ATOM 1383 N N . SER A 1 176 ? 3.992 3.730 12.270 1.00 93.12 176 SER A N 1
ATOM 1384 C CA . SER A 1 176 ? 4.556 2.379 12.226 1.00 93.12 176 SER A CA 1
ATOM 1385 C C . SER A 1 176 ? 4.491 1.647 13.565 1.00 93.12 176 SER A C 1
ATOM 1387 O O . SER A 1 176 ? 4.675 0.433 13.597 1.00 93.12 176 SER A O 1
ATOM 1389 N N . THR A 1 177 ? 4.233 2.366 14.661 1.00 93.38 177 THR A N 1
ATOM 1390 C CA . THR A 1 177 ? 4.201 1.821 16.028 1.00 93.38 177 THR A CA 1
ATOM 1391 C C . THR A 1 177 ? 2.843 1.975 16.699 1.00 93.38 177 THR A C 1
ATOM 1393 O O . THR A 1 177 ? 2.427 1.085 17.432 1.00 93.38 177 THR A O 1
ATOM 1396 N N . GLU A 1 178 ? 2.137 3.077 16.441 1.00 95.81 178 GLU A N 1
ATOM 1397 C CA . GLU A 1 178 ? 0.832 3.348 17.050 1.00 95.81 178 GLU A CA 1
ATOM 1398 C C . GLU A 1 178 ? -0.285 2.719 16.216 1.00 95.81 178 GLU A C 1
ATOM 1400 O O . GLU A 1 178 ? -0.319 2.874 14.994 1.00 95.81 178 GLU A O 1
ATOM 1405 N N . ARG A 1 179 ? -1.220 2.038 16.884 1.00 97.19 179 ARG A N 1
ATOM 1406 C CA . ARG A 1 179 ? -2.398 1.410 16.256 1.00 97.19 179 ARG A CA 1
ATOM 1407 C C . ARG A 1 179 ? -3.723 1.893 16.830 1.00 97.19 179 ARG A C 1
ATOM 1409 O O . ARG A 1 179 ? -4.763 1.674 16.209 1.00 97.19 179 ARG A O 1
ATOM 1416 N N . LYS A 1 180 ? -3.698 2.529 18.000 1.00 97.94 180 LYS A N 1
ATOM 1417 C CA . LYS A 1 180 ? -4.887 2.990 18.714 1.00 97.94 180 LYS A CA 1
ATOM 1418 C C . LYS A 1 180 ? -5.687 3.972 17.868 1.00 97.94 180 LYS A C 1
ATOM 1420 O O . LYS A 1 180 ? -5.120 4.887 17.278 1.00 97.94 180 LYS A O 1
ATOM 1425 N N . LEU A 1 181 ? -7.001 3.788 17.823 1.00 97.62 181 LEU A N 1
ATOM 1426 C CA . LEU A 1 181 ? -7.906 4.643 17.065 1.00 97.62 181 LEU A CA 1
ATOM 1427 C C . LEU A 1 181 ? -8.468 5.772 17.931 1.00 97.62 181 LEU A C 1
ATOM 1429 O O . LEU A 1 181 ? -8.765 5.574 19.109 1.00 97.62 181 LEU A O 1
ATOM 1433 N N . GLU A 1 182 ? -8.705 6.938 17.326 1.00 96.50 182 GLU A N 1
ATOM 1434 C CA . GLU A 1 182 ? -9.413 8.051 17.981 1.00 96.50 182 GLU A CA 1
ATOM 1435 C C . GLU A 1 182 ? -10.847 7.667 18.368 1.00 96.50 182 GLU A C 1
ATOM 1437 O O . GLU A 1 182 ? -11.388 8.113 19.381 1.00 96.50 182 GLU A O 1
ATOM 1442 N N . LYS A 1 183 ? -11.489 6.843 17.533 1.00 95.62 183 LYS A N 1
ATOM 1443 C CA . LYS A 1 183 ? -12.841 6.318 17.735 1.00 95.62 183 LYS A CA 1
ATOM 1444 C C . LYS A 1 183 ? -12.873 4.852 17.354 1.00 95.62 183 LYS A C 1
ATOM 1446 O O . LYS A 1 183 ? -12.241 4.452 16.381 1.00 95.62 183 LYS A O 1
ATOM 1451 N N . HIS A 1 184 ? -13.669 4.076 18.084 1.00 96.06 184 HIS A N 1
ATOM 1452 C CA . HIS A 1 184 ? -13.844 2.667 17.768 1.00 96.06 184 HIS A CA 1
ATOM 1453 C C . HIS A 1 184 ? -14.562 2.511 16.426 1.00 96.06 184 HIS A C 1
ATOM 1455 O O . HIS A 1 184 ? -15.539 3.213 16.152 1.00 96.06 184 HIS A O 1
ATOM 1461 N N . ILE A 1 185 ? -14.111 1.564 15.608 1.00 95.31 185 ILE A N 1
ATOM 1462 C CA . ILE A 1 185 ? -14.707 1.263 14.304 1.00 95.31 185 ILE A CA 1
ATOM 1463 C C . ILE A 1 185 ? -15.197 -0.174 14.348 1.00 95.31 185 ILE A C 1
ATOM 1465 O O . ILE A 1 185 ? -14.392 -1.085 14.442 1.00 95.31 185 ILE A O 1
ATOM 1469 N N . ARG A 1 186 ? -16.517 -0.390 14.299 1.00 91.88 186 ARG A N 1
ATOM 1470 C CA . ARG A 1 186 ? -17.130 -1.736 14.356 1.00 91.88 186 ARG A CA 1
ATOM 1471 C C . ARG A 1 186 ? -16.537 -2.646 15.454 1.00 91.88 186 ARG A C 1
ATOM 1473 O O . ARG A 1 186 ? -16.303 -3.824 15.228 1.00 91.88 186 ARG A O 1
ATOM 1480 N N . GLY A 1 187 ? -16.279 -2.084 16.636 1.00 91.81 187 GLY A N 1
ATOM 1481 C CA . GLY A 1 187 ? -15.695 -2.800 17.777 1.00 91.81 187 GLY A CA 1
ATOM 1482 C C . GLY A 1 187 ? -14.168 -2.721 17.875 1.00 91.81 187 GLY A C 1
ATOM 1483 O O . GLY A 1 187 ? -13.632 -2.867 18.966 1.00 91.81 187 GLY A O 1
ATOM 1484 N N . PHE A 1 188 ? -13.454 -2.391 16.801 1.00 95.00 188 PHE A N 1
ATOM 1485 C CA . PHE A 1 188 ? -12.005 -2.216 16.853 1.00 95.00 188 PHE A CA 1
ATOM 1486 C C . PHE A 1 188 ? -11.629 -0.943 17.616 1.00 95.00 188 PHE A C 1
ATOM 1488 O O . PHE A 1 188 ? -12.012 0.153 17.209 1.00 95.00 188 PHE A O 1
ATOM 1495 N N . ALA A 1 189 ? -10.865 -1.090 18.701 1.00 97.50 189 ALA A N 1
ATOM 1496 C CA . ALA A 1 189 ? -10.206 0.011 19.414 1.00 97.50 189 ALA A CA 1
ATOM 1497 C C . ALA A 1 189 ? -8.862 0.405 18.771 1.00 97.50 189 ALA A C 1
ATOM 1499 O O . ALA A 1 189 ? -8.354 1.506 18.981 1.00 97.50 189 ALA A O 1
ATOM 1500 N N . GLU A 1 190 ? -8.295 -0.500 17.973 1.00 97.38 190 GLU A N 1
ATOM 1501 C CA . GLU A 1 190 ? -7.016 -0.358 17.287 1.00 97.38 190 GLU A CA 1
ATOM 1502 C C . GLU A 1 190 ? -7.140 -0.857 15.845 1.00 97.38 190 GLU A C 1
ATOM 1504 O O . GLU A 1 190 ? -7.980 -1.710 15.551 1.00 9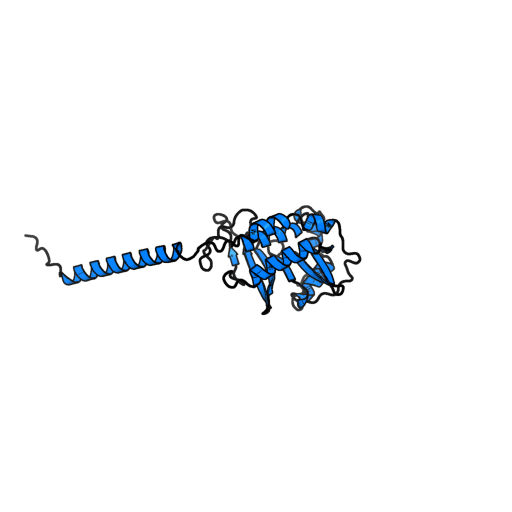7.38 190 GLU A O 1
ATOM 1509 N N . ILE A 1 191 ? -6.281 -0.381 14.943 1.00 96.25 191 ILE A N 1
ATOM 1510 C CA . ILE A 1 191 ? -6.151 -0.972 13.605 1.00 96.25 191 ILE A CA 1
ATOM 1511 C C . ILE A 1 191 ? -5.811 -2.467 13.764 1.00 96.25 191 ILE A C 1
ATOM 1513 O O . ILE A 1 191 ? -4.886 -2.787 14.523 1.00 96.25 191 ILE A O 1
ATOM 1517 N N . PRO A 1 192 ? -6.510 -3.385 13.064 1.00 95.31 192 PRO A N 1
ATOM 1518 C CA . PRO A 1 192 ? -6.173 -4.805 13.069 1.00 95.31 192 PRO A CA 1
ATOM 1519 C C . PRO A 1 192 ? -4.701 -5.026 12.724 1.00 95.31 192 PRO A C 1
ATOM 1521 O O . PRO A 1 192 ? -4.191 -4.418 11.784 1.00 95.31 192 PRO A O 1
ATOM 1524 N N . GLU A 1 193 ? -4.021 -5.906 13.457 1.00 93.38 193 GLU A N 1
ATOM 1525 C CA . GLU A 1 193 ? -2.573 -6.113 13.312 1.00 93.38 193 GLU A CA 1
ATOM 1526 C C . GLU A 1 193 ? -2.190 -6.464 11.876 1.00 93.38 193 GLU A C 1
ATOM 1528 O O . GLU A 1 193 ? -1.308 -5.837 11.308 1.00 93.38 193 GLU A O 1
ATOM 1533 N N . VAL A 1 194 ? -2.942 -7.368 11.246 1.00 93.62 194 VAL A N 1
ATOM 1534 C CA . VAL A 1 194 ? -2.729 -7.772 9.850 1.00 93.62 194 VAL A CA 1
ATOM 1535 C C . VAL A 1 194 ? -2.812 -6.599 8.867 1.00 93.62 194 VAL A C 1
ATOM 1537 O O . VAL A 1 194 ? -2.030 -6.521 7.920 1.00 93.62 194 VAL A O 1
ATOM 1540 N N . LEU A 1 195 ? -3.727 -5.655 9.109 1.00 95.62 195 LEU A N 1
ATOM 1541 C CA . LEU A 1 195 ? -3.880 -4.458 8.288 1.00 95.62 195 LEU A CA 1
ATOM 1542 C C . LEU A 1 195 ? -2.715 -3.490 8.528 1.00 95.62 195 LEU A C 1
ATOM 1544 O O . LEU A 1 195 ? -2.168 -2.939 7.576 1.00 95.62 195 LEU A O 1
ATOM 1548 N N . HIS A 1 196 ? -2.306 -3.321 9.786 1.00 95.81 196 HIS A N 1
ATOM 1549 C CA . HIS A 1 196 ? -1.180 -2.471 10.170 1.00 95.81 196 HIS A CA 1
ATOM 1550 C C . HIS A 1 196 ? 0.165 -2.994 9.645 1.00 95.81 196 HIS A C 1
ATOM 1552 O O . HIS A 1 196 ? 0.941 -2.221 9.086 1.00 95.81 196 HIS A O 1
ATOM 1558 N N . ASP A 1 197 ? 0.406 -4.303 9.742 1.00 95.06 197 ASP A N 1
ATOM 1559 C CA . ASP A 1 197 ? 1.556 -5.004 9.164 1.00 95.06 197 ASP A CA 1
ATOM 1560 C C . ASP A 1 197 ? 1.635 -4.784 7.653 1.00 95.06 197 ASP A C 1
ATOM 1562 O O . ASP A 1 197 ? 2.670 -4.370 7.131 1.00 95.06 197 ASP A O 1
ATOM 1566 N N . PHE A 1 198 ? 0.526 -5.017 6.946 1.00 96.25 198 PHE A N 1
ATOM 1567 C CA . PHE A 1 198 ? 0.440 -4.780 5.508 1.00 96.25 198 PHE A CA 1
ATOM 1568 C C . PHE A 1 198 ? 0.787 -3.332 5.149 1.00 96.25 198 PHE A C 1
ATOM 1570 O O . PHE A 1 198 ? 1.623 -3.088 4.277 1.00 96.25 198 PHE A O 1
ATOM 1577 N N . MET A 1 199 ? 0.196 -2.363 5.850 1.00 96.56 199 MET A N 1
ATOM 1578 C CA . MET A 1 199 ? 0.471 -0.945 5.624 1.00 96.56 199 MET A CA 1
ATOM 1579 C C . MET A 1 199 ? 1.945 -0.611 5.874 1.00 96.56 199 MET A C 1
ATOM 1581 O O . MET A 1 199 ? 2.562 0.047 5.038 1.00 96.56 199 MET A O 1
ATOM 1585 N N . ASN A 1 200 ? 2.541 -1.122 6.955 1.00 95.88 200 ASN A N 1
ATOM 1586 C CA . ASN A 1 200 ? 3.969 -0.971 7.238 1.00 95.88 200 ASN A CA 1
ATOM 1587 C C . ASN A 1 200 ? 4.843 -1.514 6.104 1.00 95.88 200 ASN A C 1
ATOM 1589 O O . ASN A 1 200 ? 5.721 -0.804 5.621 1.00 95.88 200 ASN A O 1
ATOM 1593 N N . LEU A 1 201 ? 4.565 -2.730 5.629 1.00 96.69 201 LEU A N 1
ATOM 1594 C CA . LEU A 1 201 ? 5.312 -3.348 4.532 1.00 96.69 201 LEU A CA 1
ATOM 1595 C C . LEU A 1 201 ? 5.230 -2.516 3.251 1.00 96.69 201 LEU A C 1
ATOM 1597 O O . LEU A 1 201 ? 6.240 -2.301 2.589 1.00 96.69 201 LEU A O 1
ATOM 1601 N N . THR A 1 202 ? 4.051 -1.998 2.901 1.00 96.88 202 THR A N 1
ATOM 1602 C CA . THR A 1 202 ? 3.914 -1.156 1.700 1.00 96.88 202 THR A CA 1
ATOM 1603 C C . THR A 1 202 ? 4.650 0.181 1.810 1.00 96.88 202 THR A C 1
ATOM 1605 O O . THR A 1 202 ? 5.015 0.751 0.783 1.00 96.88 202 THR A O 1
ATOM 1608 N N . ARG A 1 203 ? 4.911 0.680 3.029 1.00 95.06 203 ARG A N 1
ATOM 1609 C CA . ARG A 1 203 ? 5.662 1.925 3.243 1.00 95.06 203 ARG A CA 1
ATOM 1610 C C . ARG A 1 203 ? 7.159 1.792 2.993 1.00 95.06 203 ARG A C 1
ATOM 1612 O O . ARG A 1 203 ? 7.788 2.830 2.811 1.00 95.06 203 ARG A O 1
ATOM 1619 N N . GLU A 1 204 ? 7.708 0.581 2.889 1.00 96.12 204 GLU A N 1
ATOM 1620 C CA . GLU A 1 204 ? 9.087 0.393 2.404 1.00 96.12 204 GLU A CA 1
ATOM 1621 C C . GLU A 1 204 ? 9.275 1.027 1.009 1.00 96.12 204 GLU A C 1
ATOM 1623 O O . GLU A 1 204 ? 10.330 1.562 0.701 1.00 96.12 204 GLU A O 1
ATOM 1628 N N . ALA A 1 205 ? 8.219 1.115 0.191 1.00 96.00 205 ALA A N 1
ATOM 1629 C CA . ALA A 1 205 ? 8.261 1.787 -1.112 1.00 96.00 205 ALA A CA 1
ATOM 1630 C C . ALA A 1 205 ? 8.473 3.316 -1.052 1.00 96.00 205 ALA A C 1
ATOM 1632 O O . ALA A 1 205 ? 8.708 3.944 -2.086 1.00 96.00 205 ALA A O 1
ATOM 1633 N N . LEU A 1 206 ? 8.373 3.928 0.136 1.00 92.25 206 LEU A N 1
ATOM 1634 C CA . LEU A 1 206 ? 8.696 5.342 0.371 1.00 92.25 206 LEU A CA 1
ATOM 1635 C C . LEU A 1 206 ? 10.174 5.555 0.726 1.00 92.25 206 LEU A C 1
ATOM 1637 O O . LEU A 1 206 ? 10.593 6.705 0.874 1.00 92.25 206 LEU A O 1
ATOM 1641 N N . GLU A 1 207 ? 10.963 4.493 0.902 1.00 90.50 207 GLU A N 1
ATOM 1642 C CA . GLU A 1 207 ? 12.372 4.612 1.276 1.00 90.50 207 GLU A CA 1
ATOM 1643 C C . GLU A 1 207 ? 13.163 5.414 0.230 1.00 90.50 207 GLU A C 1
ATOM 1645 O O . GLU A 1 207 ? 13.112 5.161 -0.980 1.00 90.50 207 GLU A O 1
ATOM 1650 N N . GLY A 1 208 ? 13.883 6.429 0.718 1.00 84.00 208 GLY A N 1
ATOM 1651 C CA . GLY A 1 208 ? 14.621 7.396 -0.096 1.00 84.00 208 GLY A CA 1
ATOM 1652 C C . GLY A 1 208 ? 13.769 8.509 -0.717 1.00 84.00 208 GLY A C 1
ATOM 1653 O O . GLY A 1 208 ? 14.334 9.482 -1.207 1.00 84.00 208 GLY A O 1
ATOM 1654 N N . TYR A 1 209 ? 12.431 8.440 -0.668 1.00 83.62 209 TYR A N 1
ATOM 1655 C CA . TYR A 1 209 ? 11.572 9.461 -1.284 1.00 83.62 209 TYR A CA 1
ATOM 1656 C C . TYR A 1 209 ? 11.775 10.841 -0.648 1.00 83.62 209 TYR A C 1
ATOM 1658 O O . TYR A 1 209 ? 12.102 11.795 -1.346 1.00 83.62 209 TYR A O 1
ATOM 1666 N N . TYR A 1 210 ? 11.650 10.947 0.679 1.00 73.88 210 TYR A N 1
ATOM 1667 C CA . TYR A 1 210 ? 11.770 12.224 1.401 1.00 73.88 210 TYR A CA 1
ATOM 1668 C C . TYR A 1 210 ? 13.202 12.771 1.491 1.00 73.88 210 TYR A C 1
ATOM 1670 O O . TYR A 1 210 ? 13.388 13.936 1.834 1.00 73.88 210 TYR A O 1
ATOM 1678 N N . GLU A 1 211 ? 14.199 11.937 1.200 1.00 73.06 211 GLU A N 1
ATOM 1679 C CA . GLU A 1 211 ? 15.624 12.284 1.253 1.00 73.06 211 GLU A CA 1
ATOM 1680 C C . GLU A 1 211 ? 16.176 12.685 -0.121 1.00 73.06 211 GLU A C 1
ATOM 1682 O O . GLU A 1 211 ? 17.213 13.338 -0.202 1.00 73.06 211 GLU A O 1
ATOM 1687 N N . SER A 1 212 ? 15.489 12.312 -1.205 1.00 65.62 212 SER A N 1
ATOM 1688 C CA . SER A 1 212 ? 15.912 12.632 -2.568 1.00 65.62 212 SER A CA 1
ATOM 1689 C C . SER A 1 212 ? 15.769 14.127 -2.871 1.00 65.62 212 SER A C 1
ATOM 1691 O O . SER A 1 212 ? 14.715 14.709 -2.630 1.00 65.62 212 SER A O 1
ATOM 1693 N N . GLU A 1 213 ? 16.781 14.758 -3.477 1.00 59.81 213 GLU A N 1
ATOM 1694 C CA . GLU A 1 213 ? 16.628 16.113 -4.051 1.00 59.81 213 GLU A CA 1
ATOM 1695 C C . GLU A 1 213 ? 15.474 16.166 -5.073 1.00 59.81 213 GLU A C 1
ATOM 1697 O O . GLU A 1 213 ? 14.805 17.190 -5.243 1.00 59.81 213 GLU A O 1
ATOM 1702 N N . ASP A 1 214 ? 15.180 15.012 -5.673 1.00 59.03 214 ASP A N 1
ATOM 1703 C CA . ASP A 1 214 ? 14.105 14.791 -6.623 1.00 59.03 214 ASP A CA 1
ATOM 1704 C C . ASP A 1 214 ? 12.704 14.963 -6.026 1.00 59.03 214 ASP A C 1
ATOM 1706 O O . ASP A 1 214 ? 11.774 15.191 -6.789 1.00 59.03 214 ASP A O 1
ATOM 1710 N N . TRP A 1 215 ? 12.482 14.905 -4.707 1.00 60.56 215 TRP A N 1
ATOM 1711 C CA . TRP A 1 215 ? 11.116 15.002 -4.163 1.00 60.56 215 TRP A CA 1
ATOM 1712 C C . TRP A 1 215 ? 10.463 16.360 -4.460 1.00 60.56 215 TRP A C 1
ATOM 1714 O O . TRP A 1 215 ? 9.276 16.426 -4.799 1.00 60.56 215 TRP A O 1
ATOM 1724 N N . PHE A 1 216 ? 11.240 17.448 -4.381 1.00 60.47 216 PHE A N 1
ATOM 1725 C CA . PHE A 1 216 ? 10.771 18.789 -4.731 1.00 60.47 216 PHE A CA 1
ATOM 1726 C C . PHE A 1 216 ? 10.566 18.929 -6.245 1.00 60.47 216 PHE A C 1
ATOM 1728 O O . PHE A 1 216 ? 9.568 19.513 -6.667 1.00 60.47 216 PHE A O 1
ATOM 1735 N N . ALA A 1 217 ? 11.460 18.366 -7.065 1.00 59.22 217 ALA A N 1
ATOM 1736 C CA . ALA A 1 217 ? 11.349 18.397 -8.526 1.00 59.22 217 ALA A CA 1
ATOM 1737 C C . ALA A 1 217 ? 10.165 17.547 -9.040 1.00 59.22 217 ALA A C 1
ATOM 1739 O O . ALA A 1 217 ? 9.370 17.992 -9.873 1.00 59.22 217 ALA A O 1
ATOM 1740 N N . ASN A 1 218 ? 9.966 16.364 -8.455 1.00 58.44 218 ASN A N 1
ATOM 1741 C CA . ASN A 1 218 ? 8.890 15.416 -8.753 1.00 58.44 218 ASN A CA 1
ATOM 1742 C C . ASN A 1 218 ? 7.515 15.890 -8.271 1.00 58.44 218 ASN A C 1
ATOM 1744 O O . ASN A 1 218 ? 6.491 15.287 -8.608 1.00 58.44 218 ASN A O 1
ATOM 1748 N N . ARG A 1 219 ? 7.448 16.980 -7.498 1.00 61.31 219 ARG A N 1
ATOM 1749 C CA . ARG A 1 219 ? 6.177 17.636 -7.177 1.00 61.31 219 ARG A CA 1
ATOM 1750 C C . ARG A 1 219 ? 5.509 18.214 -8.425 1.00 61.31 219 ARG A C 1
ATOM 1752 O O . ARG A 1 219 ? 4.284 18.269 -8.473 1.00 61.31 219 ARG A O 1
ATOM 1759 N N . HIS A 1 220 ? 6.305 18.628 -9.412 1.00 63.28 220 HIS A N 1
ATOM 1760 C CA . HIS A 1 220 ? 5.824 19.300 -10.620 1.00 63.28 220 HIS A CA 1
ATOM 1761 C C . HIS A 1 220 ? 5.808 18.396 -11.854 1.00 63.28 220 HIS A C 1
ATOM 1763 O O . HIS A 1 220 ? 5.007 18.622 -12.752 1.00 63.28 220 HIS A O 1
ATOM 1769 N N . SER A 1 221 ? 6.637 17.349 -11.890 1.00 71.69 221 SER A N 1
ATOM 1770 C CA . SER A 1 221 ? 6.647 16.372 -12.980 1.00 71.69 221 SER A CA 1
ATOM 1771 C C . SER A 1 221 ? 6.745 14.961 -12.412 1.00 71.69 221 SER A C 1
ATOM 1773 O O . SER A 1 221 ? 7.789 14.559 -11.906 1.00 71.69 221 SER A O 1
ATOM 1775 N N . LYS A 1 222 ? 5.644 14.200 -12.458 1.00 78.44 222 LYS A N 1
ATOM 1776 C CA . LYS A 1 222 ? 5.665 12.795 -12.030 1.00 78.44 222 LYS A CA 1
ATOM 1777 C C . LYS A 1 222 ? 6.361 11.932 -13.099 1.00 78.44 222 LYS A C 1
ATOM 1779 O O . LYS A 1 222 ? 6.078 12.114 -14.289 1.00 78.44 222 LYS A O 1
ATOM 1784 N N . PRO A 1 223 ? 7.188 10.948 -12.698 1.00 84.38 223 PRO A N 1
ATOM 1785 C CA . PRO A 1 223 ? 7.731 9.928 -13.592 1.00 84.38 223 PRO A CA 1
ATOM 1786 C C . PRO A 1 223 ? 6.666 9.298 -14.501 1.00 84.38 223 PRO A C 1
ATOM 1788 O O . PRO A 1 223 ? 5.516 9.107 -14.094 1.00 84.38 223 PRO A O 1
ATOM 1791 N N . ALA A 1 224 ? 7.048 8.942 -15.732 1.00 86.06 224 ALA A N 1
ATOM 1792 C CA . ALA A 1 224 ? 6.130 8.361 -16.716 1.00 86.06 224 ALA A CA 1
ATOM 1793 C C . ALA A 1 224 ? 5.445 7.084 -16.199 1.00 86.06 224 ALA A C 1
ATOM 1795 O O . ALA A 1 224 ? 4.239 6.925 -16.373 1.00 86.06 224 ALA A O 1
ATOM 1796 N N . SER A 1 225 ? 6.187 6.242 -15.479 1.00 88.00 225 SER A N 1
ATOM 1797 C CA . SER A 1 225 ? 5.679 5.043 -14.808 1.00 88.00 225 SER A CA 1
ATOM 1798 C C . SER A 1 225 ? 4.505 5.346 -13.867 1.00 88.00 225 SER A C 1
ATOM 1800 O O . SER A 1 225 ? 3.476 4.678 -13.929 1.00 88.00 225 SER A O 1
ATOM 1802 N N . ILE A 1 226 ? 4.615 6.398 -13.051 1.00 89.25 226 ILE A N 1
ATOM 1803 C CA . ILE A 1 226 ? 3.557 6.842 -12.135 1.00 89.25 226 ILE A CA 1
ATOM 1804 C C . ILE A 1 226 ? 2.349 7.369 -12.915 1.00 89.25 226 ILE A C 1
ATOM 1806 O O . ILE A 1 226 ? 1.216 7.019 -12.590 1.00 89.25 226 ILE A O 1
ATOM 1810 N N . ARG A 1 227 ? 2.562 8.174 -13.965 1.00 87.88 227 ARG A N 1
ATOM 1811 C CA . ARG A 1 227 ? 1.459 8.673 -14.810 1.00 87.88 227 ARG A CA 1
ATOM 1812 C C . ARG A 1 227 ? 0.681 7.535 -15.475 1.00 87.88 227 ARG A C 1
ATOM 1814 O O . ARG A 1 227 ? -0.544 7.593 -15.496 1.00 87.88 227 ARG A O 1
ATOM 1821 N N . ASN A 1 228 ? 1.373 6.496 -15.942 1.00 87.50 228 ASN A N 1
ATOM 1822 C CA . ASN A 1 228 ? 0.748 5.309 -16.533 1.00 87.50 228 ASN A CA 1
ATOM 1823 C C . ASN A 1 228 ? -0.123 4.543 -15.526 1.00 87.50 228 ASN A C 1
ATOM 1825 O O . ASN A 1 228 ? -1.159 4.003 -15.898 1.00 87.50 228 ASN A O 1
ATOM 1829 N N . VAL A 1 229 ? 0.264 4.500 -14.245 1.00 89.75 229 VAL A N 1
ATOM 1830 C CA . VAL A 1 229 ? -0.589 3.911 -13.198 1.00 89.75 229 VAL A CA 1
ATOM 1831 C C . VAL A 1 229 ? -1.818 4.779 -12.931 1.00 89.75 229 VAL A C 1
ATOM 1833 O O . VAL A 1 229 ? -2.928 4.263 -12.809 1.00 89.75 229 VAL A O 1
ATOM 1836 N N . TRP A 1 230 ? -1.647 6.098 -12.852 1.00 88.25 230 TRP A N 1
ATOM 1837 C CA . TRP A 1 230 ? -2.768 7.003 -12.601 1.00 88.25 230 TRP A CA 1
ATOM 1838 C C . TRP A 1 230 ? -3.808 6.978 -13.716 1.00 88.25 230 TRP A C 1
ATOM 1840 O O . TRP A 1 230 ? -4.994 6.909 -13.410 1.00 88.25 230 TRP A O 1
ATOM 1850 N N . SER A 1 231 ? -3.387 6.949 -14.983 1.00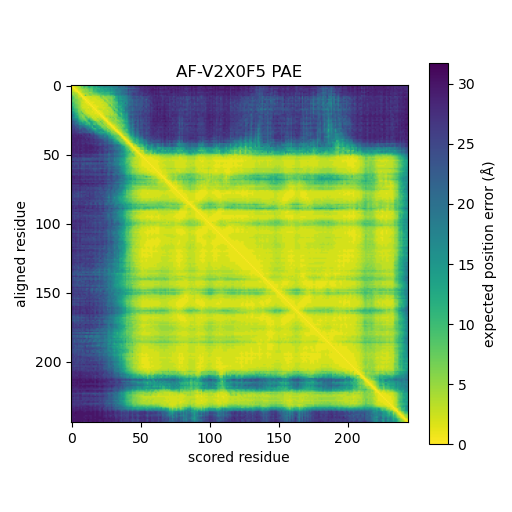 88.12 231 SER A N 1
ATOM 1851 C CA . SER A 1 231 ? -4.314 6.951 -16.123 1.00 88.12 231 SER A CA 1
ATOM 1852 C C . SER A 1 231 ? -5.243 5.735 -16.162 1.00 88.12 231 SER A C 1
ATOM 1854 O O . SER A 1 231 ? -6.322 5.813 -16.740 1.00 88.12 231 SER A O 1
ATOM 1856 N N . VAL A 1 232 ? -4.866 4.618 -15.532 1.00 87.19 232 VAL A N 1
ATOM 1857 C CA . VAL A 1 232 ? -5.728 3.429 -15.445 1.00 87.19 232 VAL A CA 1
ATOM 1858 C C . VAL A 1 232 ? -6.579 3.394 -14.174 1.00 87.19 232 VAL A C 1
ATOM 1860 O O . VAL A 1 232 ? -7.620 2.735 -14.148 1.00 87.19 232 VAL A O 1
ATOM 1863 N N . PHE A 1 233 ? -6.171 4.092 -13.110 1.00 80.25 233 PHE A N 1
ATOM 1864 C CA . PHE A 1 233 ? -6.952 4.185 -11.873 1.00 80.25 233 PHE A CA 1
ATOM 1865 C C . PHE A 1 233 ? -8.001 5.288 -11.898 1.00 80.25 233 PHE A C 1
ATOM 1867 O O . PHE A 1 233 ? -9.074 5.086 -11.318 1.00 80.25 233 PHE A O 1
ATOM 1874 N N . ASP A 1 234 ? -7.671 6.389 -12.566 1.00 77.62 234 ASP A N 1
ATOM 1875 C CA . ASP A 1 234 ? -8.468 7.597 -12.707 1.00 77.62 234 ASP A CA 1
ATOM 1876 C C . ASP A 1 234 ? -8.355 8.134 -14.153 1.00 77.62 234 ASP A C 1
ATOM 1878 O O . ASP A 1 234 ? -7.646 9.109 -14.409 1.00 77.62 234 ASP A O 1
ATOM 1882 N N . PRO A 1 235 ? -8.992 7.456 -15.132 1.00 60.59 235 PRO A N 1
ATOM 1883 C CA . PRO A 1 235 ? -8.880 7.806 -16.551 1.00 60.59 235 PRO A CA 1
ATOM 1884 C C . PRO A 1 235 ? -9.471 9.183 -16.882 1.00 60.59 235 PRO A C 1
ATOM 1886 O O . PRO A 1 235 ? -9.030 9.818 -17.838 1.00 60.59 235 PRO A O 1
ATOM 1889 N N . ASP A 1 236 ? -10.434 9.646 -16.079 1.00 56.47 236 ASP A N 1
ATOM 1890 C CA . ASP A 1 236 ? -11.109 10.938 -16.239 1.00 56.47 236 ASP A CA 1
ATOM 1891 C C . ASP A 1 236 ? -10.483 12.042 -15.365 1.00 56.47 236 ASP A C 1
ATOM 1893 O O . ASP A 1 236 ? -10.679 13.231 -15.620 1.00 56.47 236 ASP A O 1
ATOM 1897 N N . GLY A 1 237 ? -9.728 11.663 -14.330 1.00 51.97 237 GLY A N 1
ATOM 1898 C CA . GLY A 1 237 ? -9.110 12.552 -13.353 1.00 51.97 237 GLY A CA 1
ATOM 1899 C C . GLY A 1 237 ? -7.603 12.665 -13.514 1.00 51.97 237 GLY A C 1
ATOM 1900 O O . GLY A 1 237 ? -6.870 12.658 -12.524 1.00 51.97 237 GLY A O 1
ATOM 1901 N N . ALA A 1 238 ? -7.129 12.862 -14.751 1.00 43.38 238 ALA A N 1
ATOM 1902 C CA . ALA A 1 238 ? -5.854 13.542 -14.951 1.00 43.38 238 ALA A CA 1
ATOM 1903 C C . ALA A 1 238 ? -5.876 14.803 -14.069 1.00 43.38 238 ALA A C 1
ATOM 1905 O O . ALA A 1 238 ? -6.713 15.688 -14.281 1.00 43.38 238 ALA A O 1
ATOM 1906 N N . PRO A 1 239 ? -5.035 14.896 -13.028 1.00 46.12 239 PRO A N 1
ATOM 1907 C CA . PRO A 1 239 ? -5.049 16.073 -12.187 1.00 46.12 239 PRO A CA 1
ATOM 1908 C C . PRO A 1 239 ? -4.751 17.286 -13.069 1.00 46.12 239 PRO A C 1
ATOM 1910 O O . PRO A 1 239 ? -3.884 17.207 -13.939 1.00 46.12 239 PRO A O 1
ATOM 1913 N N . ALA A 1 240 ? -5.420 18.414 -12.831 1.00 41.62 240 ALA A N 1
ATOM 1914 C CA . ALA A 1 240 ? -5.312 19.647 -13.627 1.00 41.62 240 ALA A CA 1
ATOM 1915 C C . ALA A 1 240 ? -3.883 20.251 -13.751 1.00 41.62 240 ALA A C 1
ATOM 1917 O O . ALA A 1 240 ? -3.715 21.356 -14.264 1.00 41.62 240 ALA A O 1
ATOM 1918 N N . TRP A 1 241 ? -2.854 19.561 -13.252 1.00 48.69 241 TRP A N 1
ATOM 1919 C CA . TRP A 1 241 ? -1.436 19.886 -13.363 1.00 48.69 241 TRP A CA 1
ATOM 1920 C C . TRP A 1 241 ? -0.674 19.068 -14.423 1.00 48.69 241 TRP A C 1
ATOM 1922 O O . TRP A 1 241 ? 0.515 19.308 -14.588 1.00 48.69 241 TRP A O 1
ATOM 1932 N N . ILE A 1 242 ? -1.309 18.140 -15.154 1.00 40.44 242 ILE A N 1
ATOM 1933 C CA . ILE A 1 242 ? -0.646 17.390 -16.244 1.00 40.44 242 ILE A CA 1
ATOM 1934 C C . ILE A 1 242 ? -0.398 18.258 -17.503 1.00 40.44 242 ILE A C 1
ATOM 1936 O O . ILE A 1 242 ? 0.494 17.935 -18.282 1.00 40.44 242 ILE A O 1
ATOM 1940 N N . ASP A 1 243 ? -1.076 19.406 -17.639 1.00 35.59 243 ASP A N 1
ATOM 1941 C CA . ASP A 1 243 ? -0.994 20.295 -18.816 1.00 35.59 243 ASP A CA 1
ATOM 1942 C C . ASP A 1 243 ? -0.310 21.662 -18.556 1.00 35.59 243 ASP A C 1
ATOM 1944 O O . ASP A 1 243 ? -0.721 22.679 -19.121 1.00 35.59 243 ASP A O 1
ATOM 1948 N N . ARG A 1 244 ? 0.718 21.746 -17.697 1.00 34.97 244 ARG A N 1
ATOM 1949 C CA . ARG A 1 244 ? 1.537 22.975 -17.572 1.00 34.97 244 ARG A CA 1
ATOM 1950 C C . ARG A 1 244 ? 3.029 22.727 -17.675 1.00 34.97 244 ARG A C 1
ATOM 1952 O O . ARG A 1 244 ? 3.510 21.784 -17.015 1.00 34.97 244 ARG A O 1
#

Mean predicted aligned error: 11.03 Å

Sequence (244 aa):
MPVIPNLNPQLFLFALLSILAALRFTQIHEAFGTYFLSTLELPRSATLSGSLRGWHTRALSNPYPHPNDFTLSRNDIDIFSTRSSMVDSNGFTLAVFRDNESRKVVIDALGRVLVMSDKDYNLLVSLARDIAQNDDIPHETFWNIDHGGRSCLPGDTWYVKGSAGPRTYKVSGFSSTERKLEKHIRGFAEIPEVLHDFMNLTREALEGYYESEDWFANRHSKPASIRNVWSVFDPDGAPAWIDR

pLDDT: mean 82.55, std 17.46, range [34.97, 98.0]

Foldseek 3Di:
DDDDDPDDVVVVVVVVVVVVVVVVVVVVVVVVLPPPPPPPPVVVQVVLLVVLPCQVVVQVVFFDPDLQPFQDAPLFWQKWKFKAAPLRGTQGAKTWGATPVRFTWMQGSQRTITTTDPSNSVSLSVLLAVLQPDPLQDFPDEFEFDPPPDDRAMKMWMFGQYPVGTTIYIYGNQDLPTFAGPDADSSDRGRRPSVSSSVNSSNVSCVCLVVDPCVVVCSQPPDPSVVSNCCNVCVPCPPPSPPD

Organism: Moniliophthora roreri (strain MCA 2997) (NCBI:txid1381753)

Nearest PDB structures (foldseek):
  6ii2-assembly4_D  TM=2.992E-01  e=2.162E+00  Vibrio vulnificus
  7ku7-assembly1_F  TM=3.942E-01  e=6.099E+00  Rous sarcoma virus (strain Schmidt-Ruppin A)
  1w99-assembly1_A  TM=2.672E-01  e=3.117E+00  Bacillus thuringiensis serovar israelensis

Secondary structure (DSSP, 8-state):
--------HHHHHHHHHHHHHHHHHHHHHHHHHHHS------THHHHHHHHHTTHHHHHHTSB-SSTT-----GGGEEEEEEEE-SS-TTEEEEEEEE-TT--EEEE-TT--EEE--HHHHHHHHHHHHHHHH-TTS-SSSEEEB--SS--SPPEEEEEEEETTEEEEEEEES--SS--EEEEEETTEEE--HHHHHHHHHHHGGGTTTTTSTHHHHTTTS--HHHHHHHHHH-SS---TTTT-